Protein AF-A0A847LQF5-F1 (afdb_monomer_lite)

Structure (mmCIF, N/CA/C/O backbone):
data_AF-A0A847LQF5-F1
#
_entry.id   AF-A0A847LQF5-F1
#
loop_
_atom_site.group_PDB
_atom_site.id
_atom_site.type_symbol
_atom_site.label_atom_id
_atom_site.label_alt_id
_atom_site.label_comp_id
_atom_site.label_asym_id
_atom_site.label_entity_id
_atom_site.label_seq_id
_atom_site.pdbx_PDB_ins_code
_atom_site.Cartn_x
_atom_site.Cartn_y
_atom_site.Cartn_z
_atom_site.occupancy
_atom_site.B_iso_or_equiv
_atom_site.auth_seq_id
_atom_site.auth_comp_id
_atom_site.auth_asym_id
_atom_site.auth_atom_id
_atom_site.pdbx_PDB_model_num
ATOM 1 N N . MET A 1 1 ? 2.590 21.709 29.253 1.00 45.50 1 MET A N 1
ATOM 2 C CA . MET A 1 1 ? 1.385 22.378 28.713 1.00 45.50 1 MET A CA 1
ATOM 3 C C . MET A 1 1 ? 1.122 23.683 29.467 1.00 45.50 1 MET A C 1
ATOM 5 O O . MET A 1 1 ? 0.498 23.651 30.513 1.00 45.50 1 MET A O 1
ATOM 9 N N . ARG A 1 2 ? 1.626 24.827 28.983 1.00 37.28 2 ARG A N 1
ATOM 10 C CA . ARG A 1 2 ? 1.207 26.169 29.463 1.00 37.28 2 ARG A CA 1
ATOM 11 C C . ARG A 1 2 ? 0.652 27.059 28.336 1.00 37.28 2 ARG A C 1
ATOM 13 O O . ARG A 1 2 ? 0.499 28.256 28.516 1.00 37.28 2 ARG A O 1
ATOM 20 N N . LYS A 1 3 ? 0.358 26.469 27.170 1.00 45.38 3 LYS A N 1
ATOM 21 C CA . LYS A 1 3 ? -0.257 27.149 26.013 1.00 45.38 3 LYS A CA 1
ATOM 22 C C . LYS A 1 3 ? -1.673 26.661 25.675 1.00 45.38 3 LYS A C 1
ATOM 24 O O . LYS A 1 3 ? -2.278 27.190 24.757 1.00 45.38 3 LYS A O 1
ATOM 29 N N . PHE A 1 4 ? -2.211 25.699 26.424 1.00 51.78 4 PHE A N 1
ATOM 30 C CA . PHE A 1 4 ? -3.587 25.213 26.287 1.00 51.78 4 PHE A CA 1
ATOM 31 C C . PHE A 1 4 ? -4.181 25.077 27.695 1.00 51.78 4 PHE A C 1
ATOM 33 O O . PHE A 1 4 ? -3.442 24.735 28.617 1.00 51.78 4 PHE A O 1
ATOM 40 N N . GLY A 1 5 ? -5.447 25.474 27.852 1.00 50.38 5 GLY A N 1
ATOM 41 C CA . GLY A 1 5 ? -6.093 25.859 29.111 1.00 50.38 5 GLY A CA 1
ATOM 42 C C . GLY A 1 5 ? -5.972 24.890 30.292 1.00 50.38 5 GLY A C 1
ATOM 43 O O . GLY A 1 5 ? -5.852 23.687 30.110 1.00 50.38 5 GLY A O 1
ATOM 44 N N . ALA A 1 6 ? -6.049 25.498 31.483 1.00 49.16 6 ALA A N 1
ATOM 45 C CA . ALA A 1 6 ? -6.007 24.947 32.840 1.00 49.16 6 ALA A CA 1
ATOM 46 C C . ALA A 1 6 ? -4.821 24.007 33.181 1.00 49.16 6 ALA A C 1
ATOM 48 O O . ALA A 1 6 ? -4.518 23.062 32.456 1.00 49.16 6 ALA A O 1
ATOM 49 N N . PRO A 1 7 ? -4.146 24.208 34.331 1.00 46.25 7 PRO A N 1
ATOM 50 C CA . PRO A 1 7 ? -3.246 23.197 34.870 1.00 46.25 7 PRO A CA 1
ATOM 51 C C . PRO A 1 7 ? -4.037 21.908 35.103 1.00 46.25 7 PRO A C 1
ATOM 53 O O . PRO A 1 7 ? -5.113 21.953 35.697 1.00 46.25 7 PRO A O 1
ATOM 56 N N . LEU A 1 8 ? -3.496 20.767 34.672 1.00 51.03 8 LEU A N 1
ATOM 57 C CA . LEU A 1 8 ? -3.946 19.456 35.136 1.00 51.03 8 LEU A CA 1
ATOM 58 C C . LEU A 1 8 ? -3.707 19.404 36.649 1.00 51.03 8 LEU A C 1
ATOM 60 O O . LEU A 1 8 ? -2.621 19.052 37.108 1.00 51.03 8 LEU A O 1
ATOM 64 N N . ALA A 1 9 ? -4.692 19.855 37.421 1.00 46.59 9 ALA A N 1
ATOM 65 C CA . ALA A 1 9 ? -4.688 19.749 38.863 1.00 46.59 9 ALA A CA 1
ATOM 66 C C . ALA A 1 9 ? -4.736 18.260 39.219 1.00 46.59 9 ALA A C 1
ATOM 68 O O . ALA A 1 9 ? -5.725 17.578 38.973 1.00 46.59 9 ALA A O 1
ATOM 69 N N . THR A 1 10 ? -3.616 17.769 39.740 1.00 48.16 10 THR A N 1
ATOM 70 C CA . THR A 1 10 ? -3.527 16.785 40.822 1.00 48.16 10 THR A CA 1
ATOM 71 C C . THR A 1 10 ? -4.601 15.690 40.838 1.00 48.16 10 THR A C 1
ATOM 73 O O . THR A 1 10 ? -5.347 15.529 41.792 1.00 48.16 10 THR A O 1
ATOM 76 N N . SER A 1 11 ? -4.641 14.884 39.787 1.00 47.09 11 SER A N 1
ATOM 77 C CA . SER A 1 11 ? -4.592 13.427 39.895 1.00 47.09 11 SER A CA 1
ATOM 78 C C . SER A 1 11 ? -4.163 12.934 38.522 1.00 47.09 11 SER A C 1
ATOM 80 O O . SER A 1 11 ? -4.754 13.312 37.510 1.00 47.09 11 SER A O 1
ATOM 82 N N . VAL A 1 12 ? -3.121 12.111 38.438 1.00 53.28 12 VAL A N 1
ATOM 83 C CA . VAL A 1 12 ? -2.951 11.281 37.242 1.00 53.28 12 VAL A CA 1
ATOM 84 C C . VAL A 1 12 ? -4.010 10.191 37.367 1.00 53.28 12 VAL A C 1
ATOM 86 O O . VAL A 1 12 ? -3.714 9.054 37.717 1.00 53.28 12 VAL A O 1
ATOM 89 N N . ALA A 1 13 ? -5.280 10.567 37.197 1.00 59.06 13 ALA A N 1
ATOM 90 C CA . ALA A 1 13 ? -6.336 9.609 36.964 1.00 59.06 13 ALA A CA 1
ATOM 91 C C . ALA A 1 13 ? -5.926 8.893 35.681 1.00 59.06 13 ALA A C 1
ATOM 93 O O . ALA A 1 13 ? -5.906 9.494 34.605 1.00 59.06 13 ALA A O 1
ATOM 94 N N . VAL A 1 14 ? -5.494 7.641 35.822 1.00 72.06 14 VAL A N 1
ATOM 95 C CA . VAL A 1 14 ? -5.222 6.762 34.690 1.00 72.06 14 VAL A CA 1
ATOM 96 C C . VAL A 1 14 ? -6.502 6.747 33.867 1.00 72.06 14 VAL A C 1
ATOM 98 O O . VAL A 1 14 ? -7.522 6.217 34.305 1.00 72.06 14 VAL A O 1
ATOM 101 N N . VAL A 1 15 ? -6.482 7.423 32.718 1.00 75.94 15 VAL A N 1
ATOM 102 C CA . VAL A 1 15 ? -7.624 7.435 31.808 1.00 75.94 15 VAL A CA 1
ATOM 103 C C . VAL A 1 15 ? -7.869 5.978 31.415 1.00 75.94 15 VAL A C 1
ATOM 105 O O . VAL A 1 15 ? -6.926 5.337 30.943 1.00 75.94 15 VAL A O 1
ATOM 108 N N . PRO A 1 16 ? -9.086 5.436 31.611 1.00 85.25 16 PRO A N 1
ATOM 109 C CA . PRO A 1 16 ? -9.369 4.057 31.246 1.00 85.25 16 PRO A CA 1
ATOM 110 C C . PRO A 1 16 ? -9.028 3.817 29.766 1.00 85.25 16 PRO A C 1
ATOM 112 O O . PRO A 1 16 ? -9.341 4.685 28.936 1.00 85.25 16 PRO A O 1
ATOM 115 N N . PRO A 1 17 ? -8.397 2.684 29.405 1.00 83.56 17 PRO A N 1
ATOM 116 C CA . PRO A 1 17 ? -8.003 2.392 28.025 1.00 83.56 17 PRO A CA 1
ATOM 117 C C . PRO A 1 17 ? -9.150 2.533 27.015 1.00 83.56 17 PRO A C 1
ATOM 119 O O . PRO A 1 17 ? -8.938 2.936 25.870 1.00 83.56 17 PRO A O 1
ATOM 122 N N . GLU A 1 18 ? -10.384 2.268 27.436 1.00 85.38 18 GLU A N 1
ATOM 123 C CA . GLU A 1 18 ? -11.589 2.395 26.618 1.00 85.38 18 GLU A CA 1
ATOM 124 C C . GLU A 1 18 ? -11.837 3.856 26.229 1.00 85.38 18 GLU A C 1
ATOM 126 O O . GLU A 1 18 ? -12.052 4.163 25.058 1.00 85.38 18 GLU A O 1
ATOM 131 N N . ARG A 1 19 ? -11.719 4.783 27.190 1.00 85.62 19 ARG A N 1
ATOM 132 C CA . ARG A 1 19 ? -11.873 6.221 26.920 1.00 85.62 19 ARG A CA 1
ATOM 133 C C . ARG A 1 19 ? -10.732 6.770 26.081 1.00 85.62 19 ARG A C 1
ATOM 135 O O . ARG A 1 19 ? -10.961 7.646 25.252 1.00 85.62 19 ARG A O 1
ATOM 142 N N . LEU A 1 20 ? -9.519 6.256 26.277 1.00 88.12 20 LEU A N 1
ATOM 143 C CA . LEU A 1 20 ? -8.373 6.639 25.460 1.00 88.12 20 LEU A CA 1
ATOM 144 C C . LEU A 1 20 ? -8.560 6.185 24.006 1.00 88.12 20 LEU A C 1
ATOM 146 O O . LEU A 1 20 ? -8.403 6.983 23.088 1.00 88.12 20 LEU A O 1
ATOM 150 N N . THR A 1 21 ? -8.932 4.924 23.785 1.00 89.81 21 THR A N 1
ATOM 151 C CA . THR A 1 21 ? -9.135 4.385 22.430 1.00 89.81 21 THR A CA 1
ATOM 152 C C . THR A 1 21 ? -10.308 5.043 21.703 1.00 89.81 21 THR A C 1
ATOM 154 O O . THR A 1 21 ? -10.209 5.263 20.494 1.00 89.81 21 THR A O 1
ATOM 157 N N . GLU A 1 22 ? -11.367 5.431 22.419 1.00 91.38 22 GLU A N 1
ATOM 158 C CA . GLU A 1 22 ? -12.498 6.160 21.835 1.00 91.38 22 GLU A CA 1
ATOM 159 C C . GLU A 1 22 ? -12.106 7.604 21.485 1.00 91.38 22 GLU A C 1
ATOM 161 O O . GLU A 1 22 ? -12.390 8.067 20.380 1.00 91.38 22 GLU A O 1
ATOM 166 N N . ALA A 1 23 ? -11.346 8.285 22.353 1.00 88.88 23 ALA A N 1
ATOM 167 C CA . ALA A 1 23 ? -10.802 9.619 22.075 1.00 88.88 23 ALA A CA 1
ATOM 168 C C . ALA A 1 23 ? -9.822 9.636 20.884 1.00 88.88 23 ALA A C 1
ATOM 170 O O . ALA A 1 23 ? -9.743 10.629 20.163 1.00 88.88 23 ALA A O 1
ATOM 171 N N . LEU A 1 24 ? -9.100 8.535 20.650 1.00 89.69 24 LEU A N 1
ATOM 172 C CA . LEU A 1 24 ? -8.212 8.355 19.495 1.00 89.69 24 LEU A CA 1
ATOM 173 C C . LEU A 1 24 ? -8.955 7.906 18.217 1.00 89.69 24 LEU A C 1
ATOM 175 O O . LEU A 1 24 ? -8.319 7.737 17.173 1.00 89.69 24 LEU A O 1
ATOM 179 N N . GLY A 1 25 ? -10.275 7.687 18.278 1.00 92.25 25 GLY A N 1
ATOM 180 C CA . GLY A 1 25 ? -11.095 7.219 17.151 1.00 92.25 25 GLY A CA 1
ATOM 181 C C . GLY A 1 25 ? -10.883 5.745 16.774 1.00 92.25 25 GLY A C 1
ATOM 182 O O . GLY A 1 25 ? -11.302 5.301 15.699 1.00 92.25 25 GLY A O 1
ATOM 183 N N . LEU A 1 26 ? -10.218 4.971 17.634 1.00 93.38 26 LEU A N 1
ATOM 184 C CA . LEU A 1 26 ? -9.909 3.555 17.412 1.00 93.38 26 LEU A CA 1
ATOM 185 C C . LEU A 1 26 ? -11.046 2.640 17.866 1.00 93.38 26 LEU A C 1
ATOM 187 O O . LEU A 1 26 ? -11.192 1.531 17.356 1.00 93.38 26 LEU A O 1
ATOM 191 N N . THR A 1 27 ? -11.878 3.108 18.789 1.00 94.38 27 THR A N 1
ATOM 192 C CA . THR A 1 27 ? -13.114 2.442 19.198 1.00 94.38 27 THR A CA 1
ATOM 193 C C . THR A 1 27 ? -14.294 3.399 19.079 1.00 94.38 27 THR A C 1
ATOM 195 O O . THR A 1 27 ? -14.135 4.619 19.042 1.00 94.38 27 THR A O 1
ATOM 198 N N . ARG A 1 28 ? -15.497 2.843 18.960 1.00 92.75 28 ARG A N 1
ATOM 199 C CA . ARG A 1 28 ? -16.757 3.585 18.995 1.00 92.75 28 ARG A CA 1
ATOM 200 C C . ARG A 1 28 ? -17.809 2.706 19.648 1.00 92.75 28 ARG A C 1
ATOM 202 O O . ARG A 1 28 ? -18.050 1.600 19.163 1.00 92.75 28 ARG A O 1
ATOM 209 N N . ARG A 1 29 ? -18.449 3.188 20.721 1.00 90.31 29 ARG A N 1
ATOM 210 C CA . ARG A 1 29 ? -19.485 2.423 21.453 1.00 90.31 29 ARG A CA 1
ATOM 211 C C . ARG A 1 29 ? -19.001 1.023 21.882 1.00 90.31 29 ARG A C 1
ATOM 213 O O . ARG A 1 29 ? -19.717 0.040 21.728 1.00 90.31 29 ARG A O 1
ATOM 220 N N . GLY A 1 30 ? -17.762 0.929 22.368 1.00 87.56 30 GLY A N 1
ATOM 221 C CA . GLY A 1 30 ? -17.172 -0.324 22.862 1.00 87.56 30 GLY A CA 1
ATOM 222 C C . GLY A 1 30 ? -16.694 -1.316 21.791 1.00 87.56 30 GLY A C 1
ATOM 223 O O . GLY A 1 30 ? -16.149 -2.355 22.147 1.00 87.56 30 GLY A O 1
ATOM 224 N N . ALA A 1 31 ? -16.842 -1.012 20.497 1.00 91.12 31 ALA A N 1
ATOM 225 C CA . ALA A 1 31 ? -16.322 -1.832 19.399 1.00 91.12 31 ALA A CA 1
ATOM 226 C C . ALA A 1 31 ? -15.136 -1.149 18.703 1.00 91.12 31 ALA A C 1
ATOM 228 O O . ALA A 1 31 ? -15.083 0.078 18.631 1.00 91.12 31 ALA A O 1
ATOM 229 N N . LEU A 1 32 ? -14.196 -1.929 18.156 1.00 93.06 32 LEU A N 1
ATOM 230 C CA . LEU A 1 32 ? -13.112 -1.390 17.329 1.00 93.06 32 LEU A CA 1
ATOM 231 C C . LEU A 1 32 ? -13.673 -0.793 16.034 1.00 93.06 32 LEU A C 1
ATOM 233 O O . LEU A 1 32 ? -14.501 -1.402 15.356 1.00 93.06 32 LEU A O 1
ATOM 237 N N . THR A 1 33 ? -13.176 0.383 15.662 1.00 94.56 33 THR A N 1
ATOM 238 C CA . THR A 1 33 ? -13.320 0.891 14.295 1.00 94.56 33 THR A CA 1
ATOM 239 C C . THR A 1 33 ? -12.403 0.099 13.363 1.00 94.56 33 THR A C 1
ATOM 241 O O . THR A 1 33 ? -11.495 -0.598 13.818 1.00 94.56 33 THR A O 1
ATOM 244 N N . LEU A 1 34 ? -12.579 0.225 12.043 1.00 93.25 34 LEU A N 1
ATOM 245 C CA . LEU A 1 34 ? -11.641 -0.387 11.095 1.00 93.25 34 LEU A CA 1
ATOM 246 C C . LEU A 1 34 ? -10.203 0.105 11.332 1.00 93.25 34 LEU A C 1
ATOM 248 O O . LEU A 1 34 ? -9.268 -0.685 11.272 1.00 93.25 34 LEU A O 1
ATOM 252 N N . ALA A 1 35 ? -10.029 1.386 11.675 1.00 93.31 35 ALA A N 1
ATOM 253 C CA . ALA A 1 35 ? -8.725 1.925 12.044 1.00 93.31 35 ALA A CA 1
ATOM 254 C C . ALA A 1 35 ? -8.174 1.258 13.313 1.00 93.31 35 ALA A C 1
ATOM 256 O O . ALA A 1 35 ? -7.035 0.805 13.315 1.00 93.31 35 ALA A O 1
ATOM 257 N N . GLY A 1 36 ? -8.986 1.118 14.366 1.00 94.00 36 GLY A N 1
ATOM 258 C CA . GLY A 1 36 ? -8.575 0.399 15.574 1.00 94.00 36 GLY A CA 1
ATOM 259 C C . GLY A 1 36 ? -8.198 -1.056 15.308 1.00 94.00 36 GLY A C 1
ATOM 260 O O . GLY A 1 36 ? -7.175 -1.524 15.803 1.00 94.00 36 GLY A O 1
ATOM 261 N N . LEU A 1 37 ? -8.975 -1.757 14.480 1.00 94.81 37 LEU A N 1
ATOM 262 C CA . LEU A 1 37 ? -8.681 -3.128 14.069 1.00 94.81 37 LEU A CA 1
ATOM 263 C C . LEU A 1 37 ? -7.342 -3.213 13.322 1.00 94.81 37 LEU A C 1
ATOM 265 O O . LEU A 1 37 ? -6.520 -4.058 13.651 1.00 94.81 37 LEU A O 1
ATOM 269 N N . LEU A 1 38 ? -7.103 -2.333 12.350 1.00 94.75 38 LEU A N 1
ATOM 270 C CA . LEU A 1 38 ? -5.893 -2.356 11.524 1.00 94.75 38 LEU A CA 1
ATOM 271 C C . LEU A 1 38 ? -4.633 -1.884 12.257 1.00 94.75 38 LEU A C 1
ATOM 273 O O . LEU A 1 38 ? -3.530 -2.195 11.818 1.00 94.75 38 LEU A O 1
ATOM 277 N N . LEU A 1 39 ? -4.767 -1.139 13.353 1.00 93.00 39 LEU A N 1
ATOM 278 C CA . LEU A 1 39 ? -3.622 -0.645 14.122 1.00 93.00 39 LEU A CA 1
ATOM 279 C C . LEU A 1 39 ? -3.311 -1.519 15.345 1.00 93.00 39 LEU A C 1
ATOM 281 O O . LEU A 1 39 ? -2.144 -1.654 15.695 1.00 93.00 39 LEU A O 1
ATOM 285 N N . LEU A 1 40 ? -4.327 -2.109 15.989 1.00 90.81 40 LEU A N 1
ATOM 286 C CA . LEU A 1 40 ? -4.197 -2.792 17.290 1.00 90.81 40 LEU A CA 1
ATOM 287 C C . LEU A 1 40 ? -4.846 -4.188 17.339 1.00 90.81 40 LEU A C 1
ATOM 289 O O . LEU A 1 40 ? -4.790 -4.870 18.365 1.00 90.81 40 LEU A O 1
ATOM 293 N N . GLY A 1 41 ? -5.529 -4.609 16.275 1.00 91.12 41 GLY A N 1
ATOM 294 C CA . GLY A 1 41 ? -6.291 -5.852 16.256 1.00 91.12 41 GLY A CA 1
ATOM 295 C C . GLY A 1 41 ? -5.404 -7.094 16.308 1.00 91.12 41 GLY A C 1
ATOM 296 O O . GLY A 1 41 ? -4.424 -7.203 15.585 1.00 91.12 41 GLY A O 1
ATOM 297 N N . ARG A 1 42 ? -5.799 -8.085 17.117 1.00 89.06 42 ARG A N 1
ATOM 298 C CA . ARG A 1 42 ? -5.075 -9.367 17.242 1.00 89.06 42 ARG A CA 1
ATOM 299 C C . ARG A 1 42 ? -5.404 -10.390 16.153 1.00 89.06 42 ARG A C 1
ATOM 301 O O . ARG A 1 42 ? -4.640 -11.318 15.937 1.00 89.06 42 ARG A O 1
ATOM 308 N N . ASN A 1 43 ? -6.563 -10.271 15.507 1.00 91.12 43 ASN A N 1
ATOM 309 C CA . ASN A 1 43 ? -7.008 -11.196 14.461 1.00 91.12 43 ASN A CA 1
ATOM 310 C C . ASN A 1 43 ? -7.697 -10.424 13.331 1.00 91.12 43 ASN A C 1
ATOM 312 O O . ASN A 1 43 ? -8.888 -10.590 13.068 1.00 91.12 43 ASN A O 1
ATOM 316 N N . VAL A 1 44 ? -6.942 -9.517 12.707 1.00 94.06 44 VAL A N 1
ATOM 317 C CA . VAL A 1 44 ? -7.418 -8.689 11.591 1.00 94.06 44 VAL A CA 1
ATOM 318 C C . VAL A 1 44 ? -8.025 -9.524 10.455 1.00 94.06 44 VAL A C 1
ATOM 320 O O . VAL A 1 44 ? -9.129 -9.175 10.033 1.00 94.06 44 VAL A O 1
ATOM 323 N N . PRO A 1 45 ? -7.418 -10.642 9.997 1.00 93.94 45 PRO A N 1
ATOM 324 C CA . PRO A 1 45 ? -7.936 -11.397 8.851 1.00 93.94 45 PRO A CA 1
ATOM 325 C C . PRO A 1 45 ? -9.348 -11.940 9.059 1.00 93.94 45 PRO A C 1
ATOM 327 O O . PRO A 1 45 ? -10.124 -12.013 8.112 1.00 93.94 45 PRO A O 1
ATOM 330 N N . ARG A 1 46 ? -9.725 -12.261 10.302 1.00 94.62 46 ARG A N 1
ATOM 331 C CA . ARG A 1 46 ? -11.080 -12.724 10.623 1.00 94.62 46 ARG A CA 1
ATOM 332 C C . ARG A 1 46 ? -12.154 -11.667 10.360 1.00 94.62 46 ARG A C 1
ATOM 334 O O . ARG A 1 46 ? -13.261 -12.019 9.966 1.00 94.62 46 ARG A O 1
ATOM 341 N N . PHE A 1 47 ? -11.854 -10.396 10.620 1.00 93.50 47 PHE A N 1
ATOM 342 C CA . PHE A 1 47 ? -12.830 -9.301 10.543 1.00 93.50 47 PHE A CA 1
ATOM 343 C C . PHE A 1 47 ? -12.678 -8.453 9.275 1.00 93.50 47 PHE A C 1
ATOM 345 O O . PHE A 1 47 ? -13.637 -7.821 8.841 1.00 93.50 47 PHE A O 1
ATOM 352 N N . ALA A 1 48 ? -11.488 -8.442 8.674 1.00 93.50 48 ALA A N 1
ATOM 353 C CA . ALA A 1 48 ? -11.166 -7.686 7.471 1.00 93.50 48 ALA A CA 1
ATOM 354 C C . ALA A 1 48 ? -10.247 -8.506 6.534 1.00 93.50 48 ALA A C 1
ATOM 356 O O . ALA A 1 48 ? -9.114 -8.098 6.270 1.00 93.50 48 ALA A O 1
ATOM 357 N N . PRO A 1 49 ? -10.717 -9.650 5.993 1.00 93.81 49 PRO A N 1
ATOM 358 C CA . PRO A 1 49 ? -9.884 -10.625 5.268 1.00 93.81 49 PRO A CA 1
ATOM 359 C C . PRO A 1 49 ? -9.211 -10.070 4.009 1.00 93.81 49 PRO A C 1
ATOM 361 O O . PRO A 1 49 ? -8.180 -10.570 3.569 1.00 93.81 49 PRO A O 1
ATOM 364 N N . LEU A 1 50 ? -9.789 -9.026 3.414 1.00 95.19 50 LEU A N 1
ATOM 365 C CA . LEU A 1 50 ? -9.259 -8.395 2.206 1.00 95.19 50 LEU A CA 1
ATOM 366 C C . LEU A 1 50 ? -8.356 -7.199 2.518 1.00 95.19 50 LEU A C 1
ATOM 368 O O . LEU A 1 50 ? -7.641 -6.737 1.622 1.00 95.19 50 LEU A O 1
ATOM 372 N N . CYS A 1 51 ? -8.331 -6.714 3.764 1.00 95.62 51 CYS A N 1
ATOM 373 C CA . CYS A 1 51 ? -7.440 -5.648 4.231 1.00 95.62 51 CYS A CA 1
ATOM 374 C C . CYS A 1 51 ? -6.033 -6.188 4.511 1.00 95.62 51 CYS A C 1
ATOM 376 O O . CYS A 1 51 ? -5.535 -6.110 5.628 1.00 95.62 51 CYS A O 1
ATOM 378 N N . LYS A 1 52 ? -5.425 -6.749 3.467 1.00 96.81 52 LYS A N 1
ATOM 379 C CA . LYS A 1 52 ? -4.083 -7.325 3.439 1.00 96.81 52 LYS A CA 1
ATOM 380 C C . LYS A 1 52 ? -3.318 -6.901 2.188 1.00 96.81 52 LYS A C 1
ATOM 382 O O . LYS A 1 52 ? -3.910 -6.311 1.268 1.00 96.81 52 LYS A O 1
ATOM 387 N N . VAL A 1 53 ? -2.036 -7.257 2.141 1.00 98.56 53 VAL A N 1
ATOM 388 C CA . VAL A 1 53 ? -1.208 -7.198 0.929 1.00 98.56 53 VAL A CA 1
ATOM 389 C C . VAL A 1 53 ? -0.975 -8.616 0.412 1.00 98.56 53 VAL A C 1
ATOM 391 O O . VAL A 1 53 ? -0.557 -9.493 1.160 1.00 98.56 53 VAL A O 1
ATOM 394 N N . GLN A 1 54 ? -1.228 -8.854 -0.869 1.00 98.25 54 GLN A N 1
ATOM 395 C CA . GLN A 1 54 ? -0.890 -10.106 -1.542 1.00 98.25 54 GLN A CA 1
ATOM 396 C C . GLN A 1 54 ? 0.341 -9.880 -2.412 1.00 98.25 54 GLN A C 1
ATOM 398 O O . GLN A 1 54 ? 0.285 -9.125 -3.382 1.00 98.25 54 GLN A O 1
ATOM 403 N N . ALA A 1 55 ? 1.449 -10.523 -2.064 1.00 98.06 55 ALA A N 1
ATOM 404 C CA . ALA A 1 55 ? 2.699 -10.429 -2.798 1.00 98.06 55 ALA A CA 1
ATOM 405 C C . ALA A 1 55 ? 2.940 -11.707 -3.609 1.00 98.06 55 ALA A C 1
ATOM 407 O O . ALA A 1 55 ? 2.802 -12.810 -3.078 1.00 98.06 55 ALA A O 1
ATOM 408 N N . VAL A 1 56 ? 3.278 -11.569 -4.890 1.00 96.38 56 VAL A N 1
ATOM 409 C CA . VAL A 1 56 ? 3.548 -12.696 -5.796 1.00 96.38 56 VAL A CA 1
ATOM 410 C C . VAL A 1 56 ? 4.770 -12.381 -6.647 1.00 96.38 56 VAL A C 1
ATOM 412 O O . VAL A 1 56 ? 4.888 -11.282 -7.189 1.00 96.38 56 VAL A O 1
ATOM 415 N N . ALA A 1 57 ? 5.679 -13.342 -6.760 1.00 93.94 57 ALA A N 1
ATOM 416 C CA . ALA A 1 57 ? 6.842 -13.280 -7.627 1.00 93.94 57 ALA A CA 1
ATOM 417 C C . ALA A 1 57 ? 6.629 -14.224 -8.809 1.00 93.94 57 ALA A C 1
ATOM 419 O O . ALA A 1 57 ? 6.273 -15.385 -8.614 1.00 93.94 57 ALA A O 1
ATOM 420 N N . PHE A 1 58 ? 6.872 -13.733 -10.018 1.00 91.38 58 PHE A N 1
ATOM 421 C CA . PHE A 1 58 ? 6.696 -14.479 -11.259 1.00 91.38 58 PHE A CA 1
ATOM 422 C C . PHE A 1 58 ? 8.042 -14.728 -11.941 1.00 91.38 58 PHE A C 1
ATOM 424 O O . PHE A 1 58 ? 8.947 -13.893 -11.890 1.00 91.38 58 PHE A O 1
ATOM 431 N N . ALA A 1 59 ? 8.158 -15.875 -12.606 1.00 87.12 59 ALA A N 1
ATOM 432 C CA . ALA A 1 59 ? 9.252 -16.198 -13.515 1.00 87.12 59 ALA A CA 1
ATOM 433 C C . ALA A 1 59 ? 9.081 -15.490 -14.866 1.00 87.12 59 ALA A C 1
ATOM 435 O O . ALA A 1 59 ? 10.064 -15.119 -15.505 1.00 87.12 59 ALA A O 1
ATOM 436 N N . GLY A 1 60 ? 7.828 -15.312 -15.289 1.00 86.00 60 GLY A N 1
ATOM 437 C CA . GLY A 1 60 ? 7.451 -14.604 -16.504 1.00 86.00 60 GLY A CA 1
ATOM 438 C C . GLY A 1 60 ? 7.232 -13.104 -16.289 1.00 86.00 60 GLY A C 1
ATOM 439 O O . GLY A 1 60 ? 7.546 -12.554 -15.234 1.00 86.00 60 GLY A O 1
ATOM 440 N N . ARG A 1 61 ? 6.700 -12.422 -17.306 1.00 86.38 61 ARG A N 1
ATOM 441 C CA . ARG A 1 61 ? 6.457 -10.961 -17.303 1.00 86.38 61 ARG A CA 1
ATOM 442 C C . ARG A 1 61 ? 4.974 -10.597 -17.213 1.00 86.38 61 ARG A C 1
ATOM 444 O O . ARG A 1 61 ? 4.650 -9.405 -17.125 1.00 86.38 61 ARG A O 1
ATOM 451 N N . SER A 1 62 ? 4.100 -11.598 -17.232 1.00 87.06 62 SER A N 1
ATOM 452 C CA . SER A 1 62 ? 2.651 -11.475 -17.142 1.00 87.06 62 SER A CA 1
ATOM 453 C C . SER A 1 62 ? 2.115 -12.192 -15.906 1.00 87.06 62 SER A C 1
ATOM 455 O O . SER A 1 62 ? 2.669 -13.186 -15.450 1.00 87.06 62 SER A O 1
ATOM 457 N N . VAL A 1 63 ? 0.995 -11.693 -15.379 1.00 84.50 63 VAL A N 1
ATOM 458 C CA . VAL A 1 63 ? 0.240 -12.356 -14.301 1.00 84.50 63 VAL A CA 1
ATOM 459 C C . VAL A 1 63 ? -0.401 -13.662 -14.792 1.00 84.50 63 VAL A C 1
ATOM 461 O O . VAL A 1 63 ? -0.709 -14.528 -13.984 1.00 84.50 63 VAL A O 1
ATOM 464 N N . ALA A 1 64 ? -0.599 -13.799 -16.107 1.00 82.31 64 ALA A N 1
ATOM 465 C CA . ALA A 1 64 ? -1.137 -15.006 -16.730 1.00 82.31 64 ALA A CA 1
ATOM 466 C C . ALA A 1 64 ? -0.075 -16.094 -16.978 1.00 82.31 64 ALA A C 1
ATOM 468 O O . ALA A 1 64 ? -0.428 -17.171 -17.443 1.00 82.31 64 ALA A O 1
ATOM 469 N N . ASP A 1 65 ? 1.205 -15.818 -16.707 1.00 74.75 65 ASP A N 1
ATOM 470 C CA . ASP A 1 65 ? 2.263 -16.813 -16.879 1.00 74.75 65 ASP A CA 1
ATOM 471 C C . ASP A 1 65 ? 2.205 -17.830 -15.722 1.00 74.75 65 ASP A C 1
ATOM 473 O O . ASP A 1 65 ? 2.197 -17.443 -14.552 1.00 74.75 65 ASP A O 1
ATOM 477 N N . ASP A 1 66 ? 2.251 -19.130 -16.026 1.00 66.50 66 ASP A N 1
ATOM 478 C CA . ASP A 1 66 ? 2.129 -20.222 -15.036 1.00 66.50 66 ASP A CA 1
ATOM 479 C C . ASP A 1 66 ? 3.311 -20.327 -14.040 1.00 66.50 66 ASP A C 1
ATOM 481 O O . ASP A 1 66 ? 3.331 -21.167 -13.139 1.00 66.50 66 ASP A O 1
ATOM 485 N N . GLY A 1 67 ? 4.323 -19.467 -14.167 1.00 79.69 67 GLY A N 1
ATOM 486 C CA . GLY A 1 67 ? 5.551 -19.509 -13.374 1.00 79.69 67 GLY A CA 1
ATOM 487 C C . GLY A 1 67 ? 5.490 -18.709 -12.072 1.00 79.69 67 GLY A C 1
ATOM 488 O O . GLY A 1 67 ? 6.206 -17.717 -11.951 1.00 79.69 67 GLY A O 1
ATOM 489 N N . CYS A 1 68 ? 4.688 -19.114 -11.084 1.00 88.31 68 CYS A N 1
ATOM 490 C CA . CYS A 1 68 ? 4.736 -18.528 -9.733 1.00 88.31 68 CYS A CA 1
ATOM 491 C C . CYS A 1 68 ? 5.975 -19.027 -8.962 1.00 88.31 68 CYS A C 1
ATOM 493 O O . CYS A 1 68 ? 6.111 -20.221 -8.704 1.00 88.31 68 CYS A O 1
ATOM 495 N N . LEU A 1 69 ? 6.878 -18.118 -8.581 1.00 89.44 69 LEU A N 1
ATOM 496 C CA . LEU A 1 69 ? 8.131 -18.431 -7.874 1.00 89.44 69 LEU A CA 1
ATOM 497 C C . LEU A 1 69 ? 8.012 -18.360 -6.348 1.00 89.44 69 LEU A C 1
ATOM 499 O O . LEU A 1 69 ? 8.708 -19.083 -5.635 1.00 89.44 69 LEU A O 1
ATOM 503 N N . ASP A 1 70 ? 7.209 -17.425 -5.847 1.00 93.50 70 ASP A N 1
ATOM 504 C CA . ASP A 1 70 ? 6.945 -17.225 -4.421 1.00 93.50 70 ASP A CA 1
ATOM 505 C C . ASP A 1 70 ? 5.630 -16.451 -4.264 1.00 93.50 70 ASP A C 1
ATOM 507 O O . ASP A 1 70 ? 5.301 -15.586 -5.083 1.00 93.50 70 ASP A O 1
ATOM 511 N N . ARG A 1 71 ? 4.890 -16.730 -3.193 1.00 95.81 71 ARG A N 1
ATOM 512 C CA . ARG A 1 71 ? 3.653 -16.034 -2.842 1.00 95.81 71 ARG A CA 1
ATOM 513 C C . ARG A 1 71 ? 3.585 -15.834 -1.338 1.00 95.81 71 ARG A C 1
ATOM 515 O O . ARG A 1 71 ? 3.813 -16.760 -0.568 1.00 95.81 71 ARG A O 1
ATOM 522 N N . GLN A 1 72 ? 3.195 -14.635 -0.927 1.00 96.81 72 GLN A N 1
ATOM 523 C CA . GLN A 1 72 ? 3.040 -14.285 0.476 1.00 96.81 72 GLN A CA 1
ATOM 524 C C . GLN A 1 72 ? 1.779 -13.448 0.683 1.00 96.81 72 GLN A C 1
ATOM 526 O O . GLN A 1 72 ? 1.549 -12.457 -0.010 1.00 96.81 72 GLN A O 1
ATOM 531 N N . GLU A 1 73 ? 0.979 -13.822 1.674 1.00 97.44 73 GLU A N 1
ATOM 532 C CA . GLU A 1 73 ? -0.086 -12.968 2.190 1.00 97.44 73 GLU A CA 1
ATOM 533 C C . GLU A 1 73 ? 0.455 -12.216 3.409 1.00 97.44 73 GLU A C 1
ATOM 535 O O . GLU A 1 73 ? 0.890 -12.817 4.388 1.00 97.44 73 GLU A O 1
ATOM 540 N N . CYS A 1 74 ? 0.509 -10.890 3.316 1.00 97.19 74 CYS A N 1
ATOM 541 C CA . CYS A 1 74 ? 0.947 -10.018 4.396 1.00 97.19 74 CYS A CA 1
ATOM 542 C C . CYS A 1 74 ? -0.305 -9.530 5.120 1.00 97.19 74 CYS A C 1
ATOM 544 O O . CYS A 1 74 ? -1.025 -8.659 4.624 1.00 97.19 74 CYS A O 1
ATOM 546 N N . GLU A 1 75 ? -0.571 -10.147 6.263 1.00 96.44 75 GLU A N 1
ATOM 547 C CA . GLU A 1 75 ? -1.783 -9.987 7.059 1.00 96.44 75 GLU A CA 1
ATOM 548 C C . GLU A 1 75 ? -1.480 -9.357 8.428 1.00 96.44 75 GLU A C 1
ATOM 550 O O . GLU A 1 75 ? -0.325 -9.101 8.760 1.00 96.44 75 GLU A O 1
ATOM 555 N N . GLY A 1 76 ? -2.526 -9.100 9.219 1.00 95.50 76 GLY A N 1
ATOM 556 C CA . GLY A 1 76 ? -2.406 -8.507 10.552 1.00 95.50 76 GLY A CA 1
ATOM 557 C C . GLY A 1 76 ? -2.578 -6.990 10.548 1.00 95.50 76 GLY A C 1
ATOM 558 O O . GLY A 1 76 ? -3.293 -6.429 9.713 1.00 95.50 76 GLY A O 1
ATOM 559 N N . THR A 1 77 ? -1.956 -6.329 11.513 1.00 96.00 77 THR A N 1
ATOM 560 C CA . THR A 1 77 ? -1.922 -4.869 11.647 1.00 96.00 77 THR A CA 1
ATOM 561 C C . THR A 1 77 ? -1.109 -4.214 10.528 1.00 96.00 77 THR A C 1
ATOM 563 O O . THR A 1 77 ? -0.283 -4.853 9.882 1.00 96.00 77 THR A O 1
ATOM 566 N N . LEU A 1 78 ? -1.284 -2.911 10.299 1.00 96.06 78 LEU A N 1
ATOM 567 C CA . LEU A 1 78 ? -0.554 -2.190 9.246 1.00 96.06 78 LEU A CA 1
ATOM 568 C C . LEU A 1 78 ? 0.968 -2.257 9.421 1.00 96.06 78 LEU A C 1
ATOM 570 O O . LEU A 1 78 ? 1.682 -2.326 8.423 1.00 96.06 78 LEU A O 1
ATOM 574 N N . GLY A 1 79 ? 1.462 -2.283 10.662 1.00 95.88 79 GLY A N 1
ATOM 575 C CA . GLY A 1 79 ? 2.886 -2.474 10.944 1.00 95.88 79 GLY A CA 1
ATOM 576 C C . GLY A 1 79 ? 3.381 -3.857 10.511 1.00 95.88 79 GLY A C 1
ATOM 577 O O . GLY A 1 79 ? 4.397 -3.963 9.824 1.00 95.88 79 GLY A O 1
ATOM 578 N N . GLU A 1 80 ? 2.632 -4.915 10.834 1.00 96.44 80 GLU A N 1
ATOM 579 C CA . GLU A 1 80 ? 2.948 -6.290 10.417 1.00 96.44 80 GLU A CA 1
ATOM 580 C C . GLU A 1 80 ? 2.891 -6.436 8.893 1.00 96.44 80 GLU A C 1
ATOM 582 O O . GLU A 1 80 ? 3.832 -6.951 8.284 1.00 96.44 80 GLU A O 1
ATOM 587 N N . GLN A 1 81 ? 1.843 -5.896 8.262 1.00 97.56 81 GLN A N 1
ATOM 588 C CA . GLN A 1 81 ? 1.698 -5.880 6.806 1.00 97.56 81 GLN A CA 1
ATOM 589 C C . GLN A 1 81 ? 2.867 -5.158 6.132 1.00 97.56 81 GLN A C 1
ATOM 591 O O . GLN A 1 81 ? 3.409 -5.663 5.146 1.00 97.56 81 GLN A O 1
ATOM 596 N N . PHE A 1 82 ? 3.288 -4.007 6.661 1.00 97.50 82 PHE A N 1
ATOM 597 C CA . PHE A 1 82 ? 4.432 -3.256 6.149 1.00 97.50 82 PHE A CA 1
ATOM 598 C C . PHE A 1 82 ? 5.730 -4.067 6.237 1.00 97.50 82 PHE A C 1
ATOM 600 O O . PHE A 1 82 ? 6.415 -4.234 5.225 1.00 97.50 82 PHE A O 1
ATOM 607 N N . LEU A 1 83 ? 6.052 -4.616 7.412 1.00 96.19 83 LEU A N 1
ATOM 608 C CA . LEU A 1 83 ? 7.272 -5.404 7.620 1.00 96.19 83 LEU A CA 1
ATOM 609 C C . LEU A 1 83 ? 7.308 -6.638 6.709 1.00 96.19 83 LEU A C 1
ATOM 611 O O . LEU A 1 83 ? 8.312 -6.885 6.034 1.00 96.19 83 LEU A O 1
ATOM 615 N N . ALA A 1 84 ? 6.197 -7.371 6.642 1.00 97.19 84 ALA A N 1
ATOM 616 C CA . ALA A 1 84 ? 6.043 -8.546 5.794 1.00 97.19 84 ALA A CA 1
ATOM 617 C C . ALA A 1 84 ? 6.183 -8.200 4.301 1.00 97.19 84 ALA A C 1
ATOM 619 O O . ALA A 1 84 ? 6.891 -8.901 3.572 1.00 97.19 84 ALA A O 1
ATOM 620 N N . THR A 1 85 ? 5.591 -7.083 3.863 1.00 97.75 85 THR A N 1
ATOM 621 C CA . THR A 1 85 ? 5.687 -6.604 2.475 1.00 97.75 85 THR A CA 1
ATOM 622 C C . THR A 1 85 ? 7.116 -6.192 2.128 1.00 97.75 85 THR A C 1
ATOM 624 O O . THR A 1 85 ? 7.616 -6.554 1.068 1.00 97.75 85 THR A O 1
ATOM 627 N N . MET A 1 86 ? 7.818 -5.492 3.024 1.00 95.62 86 MET A N 1
ATOM 628 C CA . MET A 1 86 ? 9.209 -5.074 2.804 1.00 95.62 86 MET A CA 1
ATOM 629 C C . MET A 1 86 ? 10.197 -6.249 2.789 1.00 95.62 86 MET A C 1
ATOM 631 O O . MET A 1 86 ? 11.245 -6.166 2.142 1.00 95.62 86 MET A O 1
ATOM 635 N N . ALA A 1 87 ? 9.885 -7.347 3.482 1.00 94.81 87 ALA A N 1
ATOM 636 C CA . ALA A 1 87 ? 10.692 -8.565 3.462 1.00 94.81 87 ALA A CA 1
ATOM 637 C C . ALA A 1 87 ? 10.572 -9.335 2.133 1.00 94.81 87 ALA A C 1
ATOM 639 O O . ALA A 1 87 ? 11.522 -10.011 1.729 1.00 94.81 87 ALA A O 1
ATOM 640 N N . PHE A 1 88 ? 9.439 -9.218 1.432 1.00 94.88 88 PHE A N 1
ATOM 641 C CA . PHE A 1 88 ? 9.159 -10.015 0.238 1.00 94.88 88 PHE A CA 1
ATOM 642 C C . PHE A 1 88 ? 10.114 -9.718 -0.936 1.00 94.88 88 PHE A C 1
ATOM 644 O O . PHE A 1 88 ? 10.754 -10.661 -1.416 1.00 94.88 88 PHE A O 1
ATOM 651 N N . PRO A 1 89 ? 10.325 -8.456 -1.375 1.00 90.50 89 PRO A N 1
ATOM 652 C CA . PRO A 1 89 ? 11.317 -8.159 -2.405 1.00 90.50 89 PRO A CA 1
ATOM 653 C C . PRO A 1 89 ? 12.740 -8.472 -1.949 1.00 90.50 89 PRO A C 1
ATOM 655 O O . PRO A 1 89 ? 13.519 -8.979 -2.741 1.00 90.50 89 PRO A O 1
ATOM 658 N N . LYS A 1 90 ? 13.087 -8.245 -0.674 1.00 86.56 90 LYS A N 1
ATOM 659 C CA . LYS A 1 90 ? 14.433 -8.555 -0.156 1.00 86.56 90 LYS A CA 1
ATOM 660 C C . LYS A 1 90 ? 14.797 -10.035 -0.309 1.00 86.56 90 LYS A C 1
ATOM 662 O O . LYS A 1 90 ? 15.948 -10.338 -0.590 1.00 86.56 90 LYS A O 1
ATOM 667 N N . ARG A 1 91 ? 13.825 -10.938 -0.150 1.00 87.94 91 ARG A N 1
ATOM 668 C CA . ARG A 1 91 ? 14.014 -12.390 -0.303 1.00 87.94 91 ARG A CA 1
ATOM 669 C C . ARG A 1 91 ? 14.009 -12.854 -1.763 1.00 87.94 91 ARG A C 1
ATOM 671 O O . ARG A 1 91 ? 14.656 -13.846 -2.083 1.00 87.94 91 ARG A O 1
ATOM 678 N N . ASN A 1 92 ? 13.252 -12.181 -2.630 1.00 87.25 92 ASN A N 1
ATOM 679 C CA . ASN A 1 92 ? 13.019 -12.632 -4.007 1.00 87.25 92 ASN A CA 1
ATOM 680 C C . ASN A 1 92 ? 13.810 -11.858 -5.070 1.00 87.25 92 ASN A C 1
ATOM 682 O O . ASN A 1 92 ? 13.847 -12.268 -6.229 1.00 87.25 92 ASN A O 1
ATOM 686 N N . LEU A 1 93 ? 14.454 -10.749 -4.706 1.00 82.12 93 LEU A N 1
ATOM 687 C CA . LEU A 1 93 ? 15.363 -10.037 -5.593 1.00 82.12 93 LEU A CA 1
ATOM 688 C C . LEU A 1 93 ? 16.738 -10.715 -5.579 1.00 82.12 93 LEU A C 1
ATOM 690 O O . LEU A 1 93 ? 17.331 -10.841 -4.510 1.00 82.12 93 LEU A O 1
ATOM 694 N N . PRO A 1 94 ? 17.292 -11.093 -6.745 1.00 66.25 94 PRO A N 1
ATOM 695 C CA . PRO A 1 94 ? 18.674 -11.542 -6.803 1.00 66.25 94 PRO A CA 1
ATOM 696 C C . PRO A 1 94 ? 19.605 -10.403 -6.371 1.00 66.25 94 PRO A C 1
ATOM 698 O O . PRO A 1 94 ? 19.407 -9.245 -6.763 1.00 66.25 94 PRO A O 1
ATOM 701 N N . HIS A 1 95 ? 20.631 -10.736 -5.586 1.00 59.22 95 HIS A N 1
ATOM 702 C CA . HIS A 1 95 ? 21.725 -9.818 -5.289 1.00 59.22 95 HIS A CA 1
ATOM 703 C C . HIS A 1 95 ? 22.416 -9.438 -6.601 1.00 59.22 95 HIS A C 1
ATOM 705 O O . HIS A 1 95 ? 22.969 -10.296 -7.283 1.00 59.22 95 HIS A O 1
ATOM 711 N N . ARG A 1 96 ? 22.367 -8.156 -6.976 1.00 58.19 96 ARG A N 1
ATOM 712 C CA . ARG A 1 96 ? 23.074 -7.643 -8.154 1.00 58.19 96 ARG A CA 1
ATOM 713 C C . ARG A 1 96 ? 24.406 -7.046 -7.707 1.00 58.19 96 ARG A C 1
ATOM 715 O O . ARG A 1 96 ? 24.377 -6.053 -6.984 1.00 58.19 96 ARG A O 1
ATOM 722 N N . PRO A 1 97 ? 25.558 -7.594 -8.119 1.00 47.81 97 PRO A N 1
ATOM 723 C CA . PRO A 1 97 ? 26.807 -6.851 -8.047 1.00 47.81 97 PRO A CA 1
ATOM 724 C C . PRO A 1 97 ? 26.713 -5.668 -9.019 1.00 47.81 97 PRO A C 1
ATOM 726 O O . PRO A 1 97 ? 26.329 -5.849 -10.176 1.00 47.81 97 PRO A O 1
ATOM 729 N N . ASP A 1 98 ? 27.031 -4.460 -8.558 1.00 48.69 98 ASP A N 1
ATOM 730 C CA . ASP A 1 98 ? 27.119 -3.294 -9.438 1.00 48.69 98 ASP A CA 1
ATOM 731 C C . ASP A 1 98 ? 28.274 -3.499 -10.441 1.00 48.69 98 ASP A C 1
ATOM 733 O O . ASP A 1 98 ? 29.374 -3.892 -10.030 1.00 48.69 98 ASP A O 1
ATOM 737 N N . PRO A 1 99 ? 28.084 -3.233 -11.749 1.00 43.16 99 PRO A N 1
ATOM 738 C CA . PRO A 1 99 ? 29.183 -3.245 -12.709 1.00 43.16 99 PRO A CA 1
ATOM 739 C C . PRO A 1 99 ? 30.237 -2.203 -12.301 1.00 43.16 99 PRO A C 1
ATOM 741 O O . PRO A 1 99 ? 30.006 -1.003 -12.411 1.00 43.16 99 PRO A O 1
ATOM 744 N N . GLY A 1 100 ? 31.387 -2.663 -11.798 1.00 49.12 100 GLY A N 1
ATOM 745 C CA . GLY A 1 100 ? 32.482 -1.806 -11.321 1.00 49.12 100 GLY A CA 1
ATOM 746 C C . GLY A 1 100 ? 32.582 -1.653 -9.798 1.00 49.12 100 GLY A C 1
ATOM 747 O O . GLY A 1 100 ? 33.526 -1.029 -9.315 1.00 49.12 100 GLY A O 1
ATOM 748 N N . ALA A 1 101 ? 31.670 -2.246 -9.027 1.00 48.38 101 ALA A N 1
ATOM 749 C CA . ALA A 1 101 ? 31.816 -2.323 -7.581 1.00 48.38 101 ALA A CA 1
ATOM 750 C C . ALA A 1 101 ? 32.781 -3.462 -7.209 1.00 48.38 101 ALA A C 1
ATOM 752 O O . ALA A 1 101 ? 32.640 -4.594 -7.671 1.00 48.38 101 ALA A O 1
ATOM 753 N N . GLY A 1 102 ? 33.807 -3.154 -6.409 1.00 45.41 102 GLY A N 1
ATOM 754 C CA . GLY A 1 102 ? 34.772 -4.151 -5.937 1.00 45.41 102 GLY A CA 1
ATOM 755 C C . GLY A 1 102 ? 34.096 -5.283 -5.152 1.00 45.41 102 GLY A C 1
ATOM 756 O O . GLY A 1 102 ? 33.011 -5.100 -4.611 1.00 45.41 102 GLY A O 1
ATOM 757 N N . PHE A 1 103 ? 34.771 -6.431 -5.045 1.00 47.16 103 PHE A N 1
ATOM 758 C CA . PHE A 1 103 ? 34.294 -7.679 -4.416 1.00 47.16 103 PHE A CA 1
ATOM 759 C C . PHE A 1 103 ? 33.656 -7.514 -3.013 1.00 47.16 103 PHE A C 1
ATOM 761 O O . PHE A 1 103 ? 32.855 -8.344 -2.606 1.00 47.16 103 PHE A O 1
ATOM 768 N N . ASN A 1 104 ? 33.966 -6.424 -2.299 1.00 39.97 104 ASN A N 1
ATOM 769 C CA . ASN A 1 104 ? 33.464 -6.105 -0.955 1.00 39.97 104 ASN A CA 1
ATOM 770 C C . ASN A 1 104 ? 32.305 -5.090 -0.900 1.00 39.97 104 ASN A C 1
ATOM 772 O O . ASN A 1 104 ? 31.927 -4.656 0.188 1.00 39.97 104 ASN A O 1
ATOM 776 N N . GLN A 1 105 ? 31.746 -4.671 -2.032 1.00 45.00 105 GLN A N 1
ATOM 777 C CA . GLN A 1 105 ? 30.569 -3.803 -2.041 1.00 45.00 105 GLN A CA 1
ATOM 778 C C . GLN A 1 105 ? 29.312 -4.685 -1.995 1.00 45.00 105 GLN A C 1
ATOM 780 O O . GLN A 1 105 ? 29.100 -5.465 -2.928 1.00 45.00 105 GLN A O 1
ATOM 785 N N . PRO A 1 106 ? 28.477 -4.608 -0.941 1.00 41.03 106 PRO A N 1
ATOM 786 C CA . PRO A 1 106 ? 27.232 -5.361 -0.901 1.00 41.03 106 PRO A CA 1
ATOM 787 C C . PRO A 1 106 ? 26.376 -4.932 -2.093 1.00 41.03 106 PRO A C 1
ATOM 789 O O . PRO A 1 106 ? 25.971 -3.775 -2.195 1.00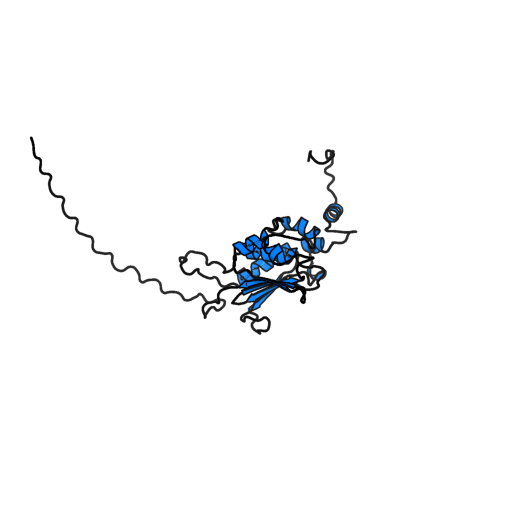 41.03 106 PRO A O 1
ATOM 792 N N . GLY A 1 107 ? 26.157 -5.865 -3.021 1.00 43.06 107 GLY A N 1
ATOM 793 C CA . GLY A 1 107 ? 25.436 -5.611 -4.260 1.00 43.06 107 GLY A CA 1
ATOM 794 C C . GLY A 1 107 ? 24.104 -4.920 -3.992 1.00 43.06 107 GLY A C 1
ATOM 795 O O . GLY A 1 107 ? 23.327 -5.366 -3.139 1.00 43.06 107 GLY A O 1
ATOM 796 N N . ARG A 1 108 ? 23.839 -3.810 -4.687 1.00 46.91 108 ARG A N 1
ATOM 797 C CA . ARG A 1 108 ? 22.607 -3.049 -4.496 1.00 46.91 108 ARG A CA 1
ATOM 798 C C . ARG A 1 108 ? 21.443 -3.957 -4.887 1.00 46.91 108 ARG A C 1
ATOM 800 O O . ARG A 1 108 ? 21.327 -4.379 -6.039 1.00 46.91 108 ARG A O 1
ATOM 807 N N . ALA A 1 109 ? 20.556 -4.270 -3.938 1.00 52.00 109 ALA A N 1
ATOM 808 C CA . ALA A 1 109 ? 19.229 -4.754 -4.298 1.00 52.00 109 ALA A CA 1
ATOM 809 C C . ALA A 1 109 ? 18.689 -3.744 -5.317 1.00 52.00 109 ALA A C 1
ATOM 811 O O . ALA A 1 109 ? 18.696 -2.547 -5.043 1.00 52.00 109 ALA A O 1
ATOM 812 N N . GLY A 1 110 ? 18.325 -4.188 -6.522 1.00 67.19 110 GLY A N 1
ATOM 813 C CA . GLY A 1 110 ? 18.111 -3.286 -7.664 1.00 67.19 110 GLY A CA 1
ATOM 814 C C . GLY A 1 110 ? 16.982 -2.251 -7.504 1.00 67.19 110 GLY A C 1
ATOM 815 O O . GLY A 1 110 ? 16.681 -1.555 -8.466 1.00 67.19 110 GLY A O 1
ATOM 816 N N . LEU A 1 111 ? 16.347 -2.172 -6.330 1.00 81.31 111 LEU A N 1
ATOM 817 C CA . LEU A 1 111 ? 15.333 -1.202 -5.938 1.00 81.31 111 LEU A CA 1
ATOM 818 C C . LEU A 1 111 ? 15.817 -0.432 -4.691 1.00 81.31 111 LEU A C 1
ATOM 820 O O . LEU A 1 111 ? 16.143 -1.076 -3.689 1.00 81.31 111 LEU A O 1
ATOM 824 N N . PRO A 1 112 ? 15.830 0.916 -4.703 1.00 87.50 112 PRO A N 1
ATOM 825 C CA . PRO A 1 112 ? 16.134 1.713 -3.516 1.00 87.50 112 PRO A C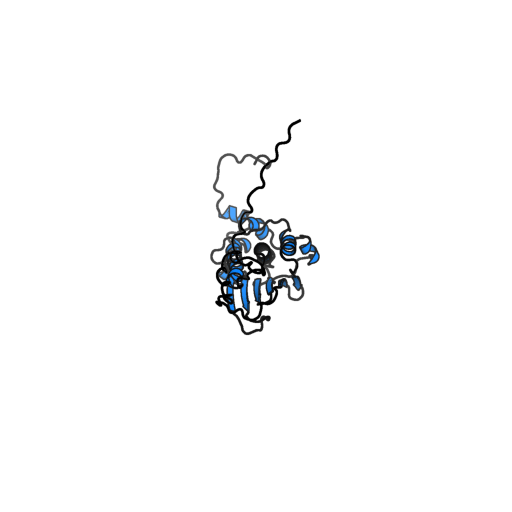A 1
ATOM 826 C C . PRO A 1 112 ? 15.142 1.391 -2.392 1.00 87.50 112 PRO A C 1
ATOM 828 O O . PRO A 1 112 ? 13.933 1.582 -2.554 1.00 87.50 112 PRO A O 1
ATOM 831 N N . LEU A 1 113 ? 15.640 0.889 -1.258 1.00 88.19 113 LEU A N 1
ATOM 832 C CA . LEU A 1 113 ? 14.793 0.437 -0.149 1.00 88.19 113 LEU A CA 1
ATOM 833 C C . LEU A 1 113 ? 13.967 1.580 0.442 1.00 88.19 113 LEU A C 1
ATOM 835 O O . LEU A 1 113 ? 12.830 1.363 0.853 1.00 88.19 113 LEU A O 1
ATOM 839 N N . GLU A 1 114 ? 14.516 2.791 0.446 1.00 90.06 114 GLU A N 1
ATOM 840 C CA . GLU A 1 114 ? 13.847 3.995 0.924 1.00 90.06 114 GLU A CA 1
ATOM 841 C C . GLU A 1 114 ? 12.660 4.359 0.025 1.00 90.06 114 GLU A C 1
ATOM 843 O O . GLU A 1 114 ? 11.583 4.662 0.532 1.00 90.06 114 GLU A O 1
ATOM 848 N N . ALA A 1 115 ? 12.819 4.264 -1.302 1.00 92.50 115 ALA A N 1
ATOM 849 C CA . ALA A 1 115 ? 11.716 4.482 -2.238 1.00 92.50 115 ALA A CA 1
ATOM 850 C C . ALA A 1 115 ? 10.648 3.396 -2.071 1.00 92.50 115 ALA A C 1
ATOM 852 O O . ALA A 1 115 ? 9.471 3.704 -1.934 1.00 92.50 115 ALA A O 1
ATOM 853 N N . LEU A 1 116 ? 11.050 2.122 -2.005 1.00 93.69 116 LEU A N 1
ATOM 854 C CA . LEU A 1 116 ? 10.109 1.022 -1.795 1.00 93.69 116 LEU A CA 1
ATOM 855 C C . LEU A 1 116 ? 9.320 1.185 -0.485 1.00 93.69 116 LEU A C 1
ATOM 857 O O . LEU A 1 116 ? 8.106 1.005 -0.485 1.00 93.69 116 LEU A O 1
ATOM 861 N N . SER A 1 117 ? 9.989 1.577 0.602 1.00 94.81 117 SER A N 1
ATOM 862 C CA . SER A 1 117 ? 9.356 1.848 1.897 1.00 94.81 117 SER A CA 1
ATOM 863 C C . SER A 1 117 ? 8.264 2.911 1.779 1.00 94.81 117 SER A C 1
ATOM 865 O O . SER A 1 117 ? 7.135 2.683 2.208 1.00 94.81 117 SER A O 1
ATOM 867 N N . GLU A 1 118 ? 8.574 4.051 1.161 1.00 95.25 118 GLU A N 1
ATOM 868 C CA . GLU A 1 118 ? 7.614 5.143 0.946 1.00 95.25 118 GLU A CA 1
ATOM 869 C C . GLU A 1 118 ? 6.422 4.681 0.095 1.00 95.25 118 GLU A C 1
ATOM 871 O O . GLU A 1 118 ? 5.273 5.008 0.391 1.00 95.25 118 GLU A O 1
ATOM 876 N N . LEU A 1 119 ? 6.663 3.883 -0.946 1.00 96.38 119 LEU A N 1
ATOM 877 C CA . LEU A 1 119 ? 5.609 3.393 -1.837 1.00 96.38 119 LEU A CA 1
ATOM 878 C C . LEU A 1 119 ? 4.691 2.369 -1.159 1.00 96.38 119 LEU A C 1
ATOM 880 O O . LEU A 1 119 ? 3.476 2.428 -1.348 1.00 96.38 119 LEU A O 1
ATOM 884 N N . VAL A 1 120 ? 5.238 1.476 -0.329 1.00 97.19 120 VAL A N 1
ATOM 885 C CA . VAL A 1 120 ? 4.438 0.532 0.470 1.00 97.19 120 VAL A CA 1
ATOM 886 C C . VAL A 1 120 ? 3.608 1.282 1.512 1.00 97.19 120 VAL A C 1
ATOM 888 O O . VAL A 1 120 ? 2.414 1.014 1.640 1.00 97.19 120 VAL A O 1
ATOM 891 N N . VAL A 1 121 ? 4.195 2.261 2.210 1.00 95.69 121 VAL A N 1
ATOM 892 C CA . VAL A 1 121 ? 3.449 3.118 3.146 1.00 95.69 121 VAL A CA 1
ATOM 893 C C . VAL A 1 121 ? 2.316 3.842 2.421 1.00 95.69 121 VAL A C 1
ATOM 895 O O . VAL A 1 121 ? 1.184 3.814 2.897 1.00 95.69 121 VAL A O 1
ATOM 898 N N . ASN A 1 122 ? 2.571 4.424 1.246 1.00 94.94 122 ASN A N 1
ATOM 899 C CA . ASN A 1 122 ? 1.524 5.072 0.456 1.00 94.94 122 ASN A CA 1
ATOM 900 C C . ASN A 1 122 ? 0.411 4.091 0.062 1.00 94.94 122 ASN A C 1
ATOM 902 O O . ASN A 1 122 ? -0.766 4.419 0.208 1.00 94.94 122 ASN A O 1
ATOM 906 N N . ALA A 1 123 ? 0.761 2.881 -0.380 1.00 96.44 123 ALA A N 1
ATOM 907 C CA . ALA A 1 123 ? -0.218 1.867 -0.756 1.00 96.44 123 ALA A CA 1
ATOM 908 C C . ALA A 1 123 ? -1.106 1.441 0.422 1.00 96.44 123 ALA A C 1
ATOM 910 O O . ALA A 1 123 ? -2.307 1.280 0.227 1.00 96.44 123 ALA A O 1
ATOM 911 N N . LEU A 1 124 ? -0.548 1.307 1.630 1.00 95.69 124 LEU A N 1
ATOM 912 C CA . LEU A 1 124 ? -1.297 0.967 2.845 1.00 95.69 124 LEU A CA 1
ATOM 913 C C . LEU A 1 124 ? -2.139 2.142 3.362 1.00 95.69 124 LEU A C 1
ATOM 915 O O . LEU A 1 124 ? -3.305 1.965 3.710 1.00 95.69 124 LEU A O 1
ATOM 919 N N . MET A 1 125 ? -1.575 3.349 3.405 1.00 92.94 125 MET A N 1
ATOM 920 C CA . MET A 1 125 ? -2.226 4.511 4.018 1.00 92.94 125 MET A CA 1
ATOM 921 C C . MET A 1 125 ? -3.295 5.141 3.137 1.00 92.94 125 MET A C 1
ATOM 923 O O . MET A 1 125 ? -4.317 5.612 3.638 1.00 92.94 125 MET A O 1
ATOM 927 N N . HIS A 1 126 ? -3.062 5.149 1.827 1.00 92.25 126 HIS A N 1
ATOM 928 C CA . HIS A 1 126 ? -3.972 5.751 0.866 1.00 92.25 126 HIS A CA 1
ATOM 929 C C . HIS A 1 126 ? -4.846 4.723 0.158 1.00 92.25 126 HIS A C 1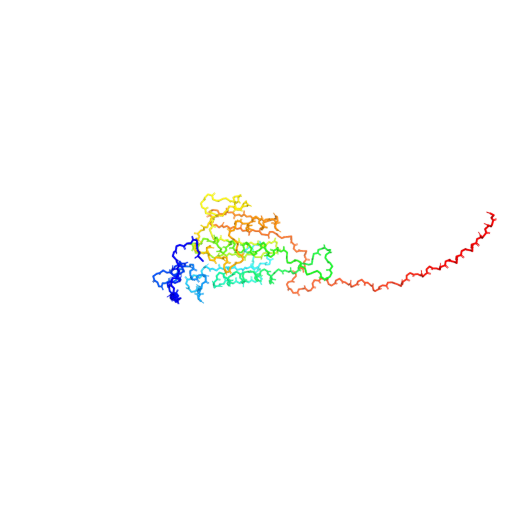
ATOM 931 O O . H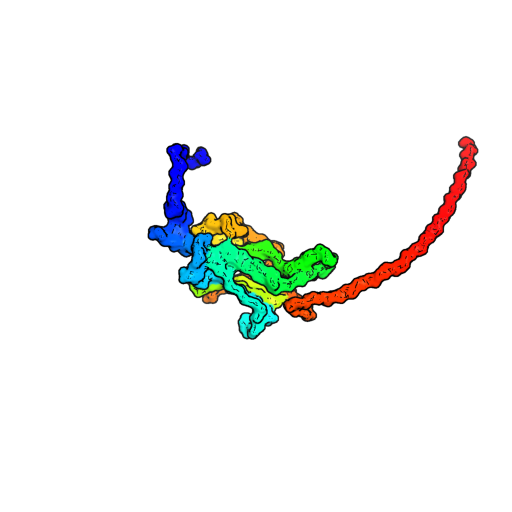IS A 1 126 ? -5.617 5.118 -0.703 1.00 92.25 126 HIS A O 1
ATOM 937 N N . ARG A 1 127 ? -4.810 3.439 0.512 1.00 93.62 127 ARG A N 1
ATOM 938 C CA . ARG A 1 127 ? -5.799 2.474 0.020 1.00 93.62 127 ARG A CA 1
ATOM 939 C C . ARG A 1 127 ? -7.232 2.960 0.266 1.00 93.62 127 ARG A C 1
ATOM 941 O O . ARG A 1 127 ? -7.540 3.507 1.327 1.00 93.62 127 ARG A O 1
ATOM 948 N N . ASP A 1 128 ? -8.122 2.696 -0.686 1.00 94.38 128 ASP A N 1
ATOM 949 C CA . ASP A 1 128 ? -9.554 2.781 -0.432 1.00 94.38 128 ASP A CA 1
ATOM 950 C C . ASP A 1 128 ? -10.030 1.558 0.370 1.00 94.38 128 ASP A C 1
ATOM 952 O O . ASP A 1 128 ? -10.123 0.436 -0.131 1.00 94.38 128 ASP A O 1
ATOM 956 N N . TYR A 1 129 ? -10.294 1.780 1.656 1.00 93.12 129 TYR A N 1
ATOM 957 C CA . TYR A 1 129 ? -10.751 0.753 2.591 1.00 93.12 129 TYR A CA 1
ATOM 958 C C . TYR A 1 129 ? -12.243 0.418 2.462 1.00 93.12 129 TYR A C 1
ATOM 960 O O . TYR A 1 129 ? -12.705 -0.516 3.117 1.00 93.12 129 TYR A O 1
ATOM 968 N N . LEU A 1 130 ? -12.991 1.140 1.622 1.00 92.19 130 LEU A N 1
ATOM 969 C CA . LEU A 1 130 ? -14.365 0.784 1.261 1.00 92.19 130 LEU A CA 1
ATOM 970 C C . LEU A 1 130 ? -14.397 -0.264 0.139 1.00 92.19 130 LEU A C 1
ATOM 972 O O . LEU A 1 130 ? -15.394 -0.966 -0.029 1.00 92.19 130 LEU A O 1
ATOM 976 N N . VAL A 1 131 ? -13.295 -0.418 -0.603 1.00 92.50 131 VAL A N 1
ATOM 977 C CA . VAL A 1 131 ? -13.166 -1.410 -1.672 1.00 92.50 131 VAL A CA 1
ATOM 978 C C . VAL A 1 131 ? -12.709 -2.754 -1.100 1.00 92.50 131 VAL A C 1
ATOM 980 O O . VAL A 1 131 ? -11.640 -2.891 -0.497 1.00 92.50 131 VAL A O 1
ATOM 983 N N . SER A 1 132 ? -13.509 -3.790 -1.354 1.00 91.75 132 SER A N 1
ATOM 984 C CA . SER A 1 132 ? -13.213 -5.184 -1.002 1.00 91.75 132 SER A CA 1
ATOM 985 C C . SER A 1 132 ? -12.188 -5.816 -1.952 1.00 91.75 132 SER A C 1
ATOM 987 O O . SER A 1 132 ? -12.491 -6.746 -2.692 1.00 91.75 132 SER A O 1
ATOM 989 N N . ALA A 1 133 ? -10.956 -5.310 -1.946 1.00 95.38 133 ALA A N 1
ATOM 990 C CA . ALA A 1 133 ? -9.844 -5.860 -2.724 1.00 95.38 133 ALA A CA 1
ATOM 991 C C . ALA A 1 133 ? -8.519 -5.645 -1.994 1.00 95.38 133 ALA A C 1
ATOM 993 O O . ALA A 1 133 ? -8.338 -4.608 -1.379 1.00 95.38 133 ALA A O 1
ATOM 994 N N . SER A 1 134 ? -7.581 -6.588 -2.051 1.00 97.50 134 SER A N 1
ATOM 995 C CA . SER A 1 134 ? -6.265 -6.443 -1.411 1.00 97.50 134 SER A CA 1
ATOM 996 C C . SER A 1 134 ? -5.313 -5.544 -2.202 1.00 97.50 134 SER A C 1
ATOM 998 O O . SER A 1 134 ? -5.425 -5.440 -3.424 1.00 97.50 134 SER A O 1
ATOM 1000 N N . VAL A 1 135 ? -4.336 -4.940 -1.515 1.00 98.44 135 VAL A N 1
ATOM 1001 C CA . VAL A 1 135 ? -3.162 -4.375 -2.202 1.00 98.44 135 VAL A CA 1
ATOM 1002 C C . VAL A 1 135 ? -2.397 -5.540 -2.813 1.00 98.44 135 VAL A C 1
ATOM 1004 O O . VAL A 1 135 ? -2.229 -6.569 -2.156 1.00 98.44 135 VAL A O 1
ATOM 1007 N N . LYS A 1 136 ? -1.935 -5.403 -4.052 1.00 98.31 136 LYS A N 1
ATOM 1008 C CA . LYS A 1 136 ? -1.158 -6.445 -4.726 1.00 98.31 136 LYS A CA 1
ATOM 1009 C C . LYS A 1 136 ? 0.255 -5.954 -4.981 1.00 98.31 136 LYS A C 1
ATOM 1011 O O . LYS A 1 136 ? 0.441 -4.842 -5.463 1.00 98.31 136 LYS A O 1
ATOM 1016 N N . VAL A 1 137 ? 1.237 -6.782 -4.659 1.00 98.25 137 VAL A N 1
ATOM 1017 C CA . VAL A 1 137 ? 2.647 -6.537 -4.959 1.00 98.25 137 VAL A CA 1
ATOM 1018 C C . VAL A 1 137 ? 3.108 -7.623 -5.912 1.00 98.25 137 VAL A C 1
ATOM 1020 O O . VAL A 1 137 ? 3.212 -8.786 -5.534 1.00 98.25 137 VAL A O 1
ATOM 1023 N N . PHE A 1 138 ? 3.374 -7.253 -7.155 1.00 96.62 138 PHE A N 1
ATOM 1024 C CA . PHE A 1 138 ? 3.845 -8.183 -8.168 1.00 96.62 138 PHE A CA 1
ATOM 1025 C C . PHE A 1 138 ? 5.315 -7.940 -8.453 1.00 96.62 138 PHE A C 1
ATOM 1027 O O . PHE A 1 138 ? 5.719 -6.830 -8.793 1.00 96.62 138 PHE A O 1
ATOM 1034 N N . LEU A 1 139 ? 6.124 -8.981 -8.310 1.00 94.00 139 LEU A N 1
ATOM 1035 C CA . LEU A 1 139 ? 7.537 -8.949 -8.645 1.00 94.00 139 LEU A CA 1
ATOM 1036 C C . LEU A 1 139 ? 7.769 -9.780 -9.904 1.00 94.00 139 LEU A C 1
ATOM 1038 O O . LEU A 1 139 ? 7.658 -11.001 -9.881 1.00 94.00 139 LEU A O 1
ATOM 1042 N N . PHE A 1 140 ? 8.125 -9.104 -10.985 1.00 91.19 140 PHE A N 1
ATOM 1043 C CA . PHE A 1 140 ? 8.529 -9.704 -12.249 1.00 91.19 140 PHE A CA 1
ATOM 1044 C C . PHE A 1 140 ? 10.060 -9.625 -12.401 1.00 91.19 140 PHE A C 1
ATOM 1046 O O . PHE A 1 140 ? 10.726 -8.849 -11.695 1.00 91.19 140 PHE A O 1
ATOM 1053 N N . PRO A 1 141 ? 10.653 -10.367 -13.351 1.00 86.88 141 PRO A N 1
ATOM 1054 C CA . PRO A 1 141 ? 12.079 -10.263 -13.656 1.00 86.88 141 PRO A CA 1
ATOM 1055 C C . PRO A 1 141 ? 12.503 -8.844 -14.061 1.00 86.88 141 PRO A C 1
ATOM 1057 O O . PRO A 1 141 ? 13.624 -8.422 -13.766 1.00 86.88 141 PRO A O 1
ATOM 1060 N N . ASP A 1 142 ? 11.600 -8.106 -14.710 1.00 88.25 142 ASP A N 1
ATOM 1061 C CA . ASP A 1 142 ? 11.836 -6.796 -15.314 1.00 88.25 142 ASP A CA 1
ATOM 1062 C C . ASP A 1 142 ? 11.190 -5.629 -14.560 1.00 88.25 142 ASP A C 1
ATOM 1064 O O . ASP A 1 142 ? 11.420 -4.488 -14.936 1.00 88.25 142 ASP A O 1
ATOM 1068 N N . ARG A 1 143 ? 10.388 -5.855 -13.511 1.00 92.31 143 ARG A N 1
ATOM 1069 C CA . ARG A 1 143 ? 9.781 -4.765 -12.724 1.00 92.31 143 ARG A CA 1
ATOM 1070 C C . ARG A 1 143 ? 9.194 -5.233 -11.398 1.00 92.31 143 ARG A C 1
ATOM 1072 O O . ARG A 1 143 ? 8.921 -6.414 -11.211 1.00 92.31 143 ARG A O 1
ATOM 1079 N N . LEU A 1 144 ? 8.955 -4.291 -10.494 1.00 95.00 144 LEU A N 1
ATOM 1080 C CA . LEU A 1 144 ? 8.048 -4.470 -9.358 1.00 95.00 144 LEU A CA 1
ATOM 1081 C C . LEU A 1 144 ? 6.819 -3.580 -9.562 1.00 95.00 144 LEU A C 1
ATOM 1083 O O . LEU A 1 144 ? 6.967 -2.415 -9.918 1.00 95.00 144 LEU A O 1
ATOM 1087 N N . GLU A 1 145 ? 5.624 -4.106 -9.326 1.00 97.56 145 GLU A N 1
ATOM 1088 C CA . GLU A 1 145 ? 4.373 -3.349 -9.340 1.00 97.56 145 GLU A CA 1
ATOM 1089 C C . GLU A 1 145 ? 3.704 -3.382 -7.965 1.00 97.56 145 GLU A C 1
ATOM 1091 O O . GLU A 1 145 ? 3.615 -4.438 -7.342 1.00 97.56 145 GLU A O 1
ATOM 1096 N N . ILE A 1 146 ? 3.198 -2.238 -7.511 1.00 98.50 146 ILE A N 1
ATOM 1097 C CA . ILE A 1 146 ? 2.340 -2.117 -6.329 1.00 98.50 146 ILE A CA 1
ATOM 1098 C C . ILE A 1 146 ? 0.998 -1.571 -6.796 1.00 98.50 146 ILE A C 1
ATOM 1100 O O . ILE A 1 146 ? 0.911 -0.438 -7.265 1.00 98.50 146 ILE A O 1
ATOM 1104 N N . GLN A 1 147 ? -0.047 -2.376 -6.669 1.00 98.31 147 GLN A N 1
ATOM 1105 C CA . GLN A 1 147 ? -1.409 -2.042 -7.060 1.00 98.31 147 GLN A CA 1
ATOM 1106 C C . GLN A 1 147 ? -2.251 -1.832 -5.804 1.00 98.31 147 GLN A C 1
ATOM 1108 O O . GLN A 1 147 ? -2.483 -2.776 -5.045 1.00 98.31 147 GLN A O 1
ATOM 1113 N N . SER A 1 148 ? -2.710 -0.604 -5.580 1.00 97.38 148 SER A N 1
ATOM 1114 C CA . SER A 1 148 ? -3.592 -0.260 -4.468 1.00 97.38 148 SER A CA 1
ATOM 1115 C C . SER A 1 148 ? -5.044 -0.109 -4.949 1.00 97.38 148 SER A C 1
ATOM 1117 O O . SER A 1 148 ? -5.275 0.515 -5.990 1.00 97.38 148 SER A O 1
ATOM 1119 N N . PRO A 1 149 ? -6.030 -0.672 -4.227 1.00 96.88 149 PRO A N 1
ATOM 1120 C CA . PRO A 1 149 ? -7.446 -0.432 -4.487 1.00 96.88 149 PRO A CA 1
ATOM 1121 C C . PRO A 1 149 ? -7.802 1.050 -4.337 1.00 96.88 149 PRO A C 1
ATOM 1123 O O . PRO A 1 149 ? -7.424 1.683 -3.345 1.00 96.88 149 PRO A O 1
ATOM 1126 N N . GLY A 1 150 ? -8.579 1.570 -5.283 1.00 94.62 150 GLY A N 1
ATOM 1127 C CA . GLY A 1 150 ? -8.986 2.969 -5.338 1.00 94.62 150 GLY A CA 1
ATOM 1128 C C . GLY A 1 150 ? -8.140 3.798 -6.307 1.00 94.62 150 GLY A C 1
ATOM 1129 O O . GLY A 1 150 ? -6.915 3.845 -6.181 1.00 94.62 150 GLY A O 1
ATOM 1130 N N . SER A 1 151 ? -8.788 4.512 -7.226 1.00 94.44 151 SER A N 1
ATOM 1131 C CA . SER A 1 151 ? -8.175 5.580 -8.035 1.00 94.44 151 SER A CA 1
ATOM 1132 C C . SER A 1 151 ? -8.060 6.875 -7.238 1.00 94.44 151 SER A C 1
ATOM 1134 O O . SER A 1 151 ? -8.875 7.083 -6.340 1.00 94.44 151 SER A O 1
ATOM 1136 N N . LEU A 1 152 ? -7.106 7.757 -7.549 1.00 94.19 152 LEU A N 1
ATOM 1137 C CA . LEU A 1 152 ? -6.842 9.007 -6.814 1.00 94.19 152 LEU A CA 1
ATOM 1138 C C . LEU A 1 152 ? -8.139 9.765 -6.443 1.00 94.19 152 LEU A C 1
ATOM 1140 O O . LEU A 1 152 ? -9.015 9.936 -7.292 1.00 94.19 152 LEU A O 1
ATOM 1144 N N . PRO A 1 153 ? -8.301 10.192 -5.174 1.00 89.31 153 PRO A N 1
ATOM 1145 C CA . PRO A 1 153 ? -9.563 10.747 -4.708 1.00 89.31 153 PRO A CA 1
ATOM 1146 C C . PRO A 1 153 ? -9.783 12.164 -5.249 1.00 89.31 153 PRO A C 1
ATOM 1148 O O . PRO A 1 153 ? -8.838 12.933 -5.437 1.00 89.31 153 PRO A O 1
ATOM 1151 N N . ASN A 1 154 ? -11.053 12.548 -5.387 1.00 83.50 154 ASN A N 1
ATOM 1152 C CA . ASN A 1 154 ? -11.474 13.896 -5.773 1.00 83.50 154 ASN A CA 1
ATOM 1153 C C . ASN A 1 154 ? -10.865 14.334 -7.125 1.00 83.50 154 ASN A C 1
ATOM 1155 O O . ASN A 1 154 ? -10.840 13.579 -8.096 1.00 83.50 154 ASN A O 1
ATOM 1159 N N . SER A 1 155 ? -10.381 15.575 -7.192 1.00 83.31 155 SER A N 1
ATOM 1160 C CA . SER A 1 155 ? -9.713 16.171 -8.350 1.00 83.31 155 SER A CA 1
ATOM 1161 C C . SER A 1 155 ? -8.205 15.894 -8.399 1.00 83.31 155 SER A C 1
ATOM 1163 O O . SER A 1 155 ? -7.507 16.535 -9.179 1.00 83.31 155 SER A O 1
ATOM 1165 N N . LEU A 1 156 ? -7.678 14.998 -7.556 1.00 91.81 156 LEU A N 1
ATOM 1166 C CA . LEU A 1 156 ? -6.243 14.737 -7.490 1.00 91.81 156 LEU A CA 1
ATOM 1167 C C . LEU A 1 156 ? -5.775 14.004 -8.754 1.00 91.81 156 LEU A C 1
ATOM 1169 O O . LEU A 1 156 ? -6.372 13.007 -9.166 1.00 91.81 156 LEU A O 1
ATOM 1173 N N . THR A 1 157 ? -4.694 14.491 -9.356 1.00 95.25 157 THR A N 1
ATOM 1174 C CA . THR A 1 157 ? -4.063 13.881 -10.531 1.00 95.25 157 THR A CA 1
ATOM 1175 C C . THR A 1 157 ? -2.682 13.321 -10.203 1.00 95.25 157 THR A C 1
ATOM 1177 O O . THR A 1 157 ? -2.088 13.632 -9.164 1.00 95.25 157 THR A O 1
ATOM 1180 N N . VAL A 1 158 ? -2.139 12.512 -11.118 1.00 95.94 158 VAL A N 1
ATOM 1181 C CA . VAL A 1 158 ? -0.755 12.027 -11.030 1.00 95.94 158 VAL A CA 1
ATOM 1182 C C . VAL A 1 158 ? 0.232 13.201 -10.945 1.00 95.94 158 VAL A C 1
ATOM 1184 O O . VAL A 1 158 ? 1.167 13.162 -10.146 1.00 95.94 158 VAL A O 1
ATOM 1187 N N . ASP A 1 159 ? 0.001 14.284 -11.686 1.00 95.38 159 ASP A N 1
ATOM 1188 C CA . ASP A 1 159 ? 0.865 15.469 -11.642 1.00 95.38 159 ASP A CA 1
ATOM 1189 C C . ASP A 1 159 ? 0.821 16.173 -10.284 1.00 95.38 159 ASP A C 1
ATOM 1191 O O . ASP A 1 159 ? 1.852 16.624 -9.782 1.00 95.38 159 ASP A O 1
ATOM 1195 N N . ASN A 1 160 ? -0.344 16.205 -9.628 1.00 93.81 160 ASN A N 1
ATOM 1196 C CA . ASN A 1 160 ? -0.459 16.783 -8.292 1.00 93.81 160 ASN A CA 1
ATOM 1197 C C . ASN A 1 160 ? 0.357 15.997 -7.253 1.00 93.81 160 ASN A C 1
ATOM 1199 O O . ASN A 1 160 ? 1.085 16.596 -6.458 1.00 93.81 160 ASN A O 1
ATOM 1203 N N . ILE A 1 161 ? 0.285 14.662 -7.263 1.00 94.06 161 ILE A N 1
ATOM 1204 C CA . ILE A 1 161 ? 1.041 13.848 -6.297 1.00 94.06 161 ILE A CA 1
ATOM 1205 C C . ILE A 1 161 ? 2.550 13.862 -6.581 1.00 94.06 161 ILE A C 1
ATOM 1207 O O . ILE A 1 161 ? 3.344 13.755 -5.645 1.00 94.06 161 ILE A O 1
ATOM 1211 N N . ARG A 1 162 ? 2.966 14.055 -7.845 1.00 93.94 162 ARG A N 1
ATOM 1212 C CA . ARG A 1 162 ? 4.383 14.216 -8.228 1.00 93.94 162 ARG A CA 1
ATOM 1213 C C . ARG A 1 162 ? 5.023 15.438 -7.567 1.00 93.94 162 ARG A C 1
ATOM 1215 O O . ARG A 1 162 ? 6.203 15.380 -7.232 1.00 93.94 162 ARG A O 1
ATOM 1222 N N . VAL A 1 163 ? 4.250 16.501 -7.336 1.00 92.88 163 VAL A N 1
ATOM 1223 C CA . VAL A 1 163 ? 4.705 17.717 -6.634 1.00 92.88 163 VAL A CA 1
ATOM 1224 C C . VAL A 1 163 ? 4.369 17.720 -5.136 1.00 92.88 163 VAL A C 1
ATOM 1226 O O . VAL A 1 163 ? 4.644 18.696 -4.445 1.00 92.88 163 VAL A O 1
ATOM 1229 N N . GLY A 1 164 ? 3.825 16.617 -4.611 1.00 90.44 164 GLY A N 1
ATOM 1230 C CA . GLY A 1 164 ? 3.612 16.409 -3.177 1.00 90.44 164 GLY A CA 1
ATOM 1231 C C . GLY A 1 164 ? 2.239 16.817 -2.642 1.00 90.44 164 GLY A C 1
ATOM 1232 O O . GLY A 1 164 ? 2.050 16.844 -1.425 1.00 90.44 164 GLY A O 1
ATOM 1233 N N . VAL A 1 165 ? 1.261 17.096 -3.509 1.00 90.38 165 VAL A N 1
ATOM 1234 C CA . VAL A 1 165 ? -0.127 17.287 -3.062 1.00 90.38 165 VAL A CA 1
ATOM 1235 C C . VAL A 1 165 ? -0.666 15.952 -2.553 1.00 90.38 165 VAL A C 1
ATOM 1237 O O . VAL A 1 165 ? -0.629 14.949 -3.262 1.00 90.38 165 VAL A O 1
ATOM 1240 N N . SER A 1 166 ? -1.186 15.938 -1.328 1.00 87.62 166 SER A N 1
ATOM 1241 C CA . SER A 1 166 ? -1.748 14.742 -0.702 1.00 87.62 166 SER A CA 1
ATOM 1242 C C . SER A 1 166 ? -3.111 15.046 -0.099 1.00 87.62 166 SER A C 1
ATOM 1244 O O . SER A 1 166 ? -3.297 16.069 0.558 1.00 87.62 166 SER A O 1
ATOM 1246 N N . VAL A 1 167 ? -4.062 14.139 -0.320 1.00 88.31 167 VAL A N 1
ATOM 1247 C CA . VAL A 1 167 ? -5.404 14.203 0.261 1.00 88.31 167 VAL A CA 1
ATOM 1248 C C . VAL A 1 167 ? -5.648 12.908 1.043 1.00 88.31 167 VAL A C 1
ATOM 1250 O O . VAL A 1 167 ? -5.644 11.824 0.447 1.00 88.31 167 VAL A O 1
ATOM 1253 N N . PRO A 1 168 ? -5.842 12.974 2.373 1.00 86.81 168 PRO A N 1
ATOM 1254 C CA . PRO A 1 168 ? -6.147 11.789 3.164 1.00 86.81 168 PRO A CA 1
ATOM 1255 C C . PRO A 1 168 ? -7.531 11.236 2.823 1.00 86.81 168 PRO A C 1
ATOM 1257 O O . PRO A 1 168 ? -8.513 11.973 2.825 1.00 86.81 168 PRO A O 1
ATOM 1260 N N . ARG A 1 169 ? -7.624 9.916 2.620 1.00 88.75 169 ARG A N 1
ATOM 1261 C CA . ARG A 1 169 ? -8.915 9.204 2.580 1.00 88.75 169 ARG A CA 1
ATOM 1262 C C . ARG A 1 169 ? -9.441 8.895 3.978 1.00 88.75 169 ARG A C 1
ATOM 1264 O O . ARG A 1 169 ? -10.627 9.029 4.245 1.00 88.75 169 ARG A O 1
ATOM 1271 N N . ASN A 1 170 ? -8.546 8.480 4.872 1.00 88.81 170 ASN A N 1
ATOM 1272 C CA . ASN A 1 170 ? -8.867 8.143 6.252 1.00 88.81 170 ASN A CA 1
ATOM 1273 C C . ASN A 1 170 ? -7.968 8.952 7.192 1.00 88.81 170 ASN A C 1
ATOM 1275 O O . ASN A 1 170 ? -6.802 8.616 7.401 1.00 88.81 170 ASN A O 1
ATOM 1279 N N . SER A 1 171 ? -8.514 10.041 7.735 1.00 88.25 171 SER A N 1
ATOM 1280 C CA . SER A 1 171 ? -7.785 10.960 8.615 1.00 88.25 171 SER A CA 1
ATOM 1281 C C . SER A 1 171 ? -7.356 10.312 9.931 1.00 88.25 171 SER A C 1
ATOM 1283 O O . SER A 1 171 ? -6.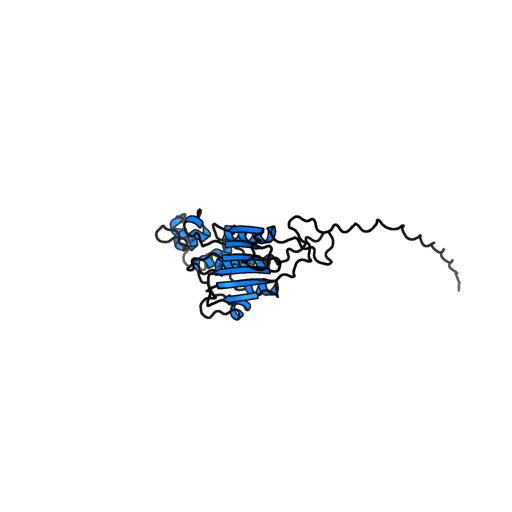273 10.623 10.415 1.00 88.25 171 SER A O 1
ATOM 1285 N N . ILE A 1 172 ? -8.152 9.378 10.468 1.00 91.12 172 ILE A N 1
ATOM 1286 C CA . ILE A 1 172 ? -7.838 8.648 11.706 1.00 91.12 172 ILE A CA 1
ATOM 1287 C C . ILE A 1 172 ? -6.629 7.737 11.486 1.00 91.12 172 ILE A C 1
ATOM 1289 O O . ILE A 1 172 ? -5.675 7.777 12.257 1.00 91.12 172 ILE A O 1
ATOM 1293 N N . LEU A 1 173 ? -6.624 6.940 10.412 1.00 90.75 173 LEU A N 1
ATOM 1294 C CA . LEU A 1 173 ? -5.451 6.127 10.077 1.00 90.75 173 LEU A CA 1
ATOM 1295 C C . LEU A 1 173 ? -4.220 7.020 9.885 1.00 90.75 173 LEU A C 1
ATOM 1297 O O . LEU A 1 173 ? -3.162 6.734 10.444 1.00 90.75 173 LEU A O 1
ATOM 1301 N N . LEU A 1 174 ? -4.362 8.125 9.143 1.00 87.50 174 LEU A N 1
ATOM 1302 C CA . LEU A 1 174 ? -3.244 9.024 8.868 1.00 87.50 174 LEU A CA 1
ATOM 1303 C C . LEU A 1 174 ? -2.669 9.667 10.137 1.00 87.50 174 LEU A C 1
ATOM 1305 O O . LEU A 1 174 ? -1.449 9.755 10.259 1.00 87.50 174 LEU A O 1
ATOM 1309 N N . SER A 1 175 ? -3.514 10.073 11.092 1.00 88.94 175 SER A N 1
ATOM 1310 C CA . SER A 1 175 ? -3.055 10.683 12.349 1.00 88.94 175 SER A CA 1
ATOM 1311 C C . SER A 1 175 ? -2.211 9.738 13.205 1.00 88.94 175 SER A C 1
ATOM 1313 O O . SER A 1 175 ? -1.385 10.199 13.992 1.00 88.94 175 SER A O 1
ATOM 1315 N N . HIS A 1 176 ? -2.387 8.425 13.028 1.00 89.69 176 HIS A N 1
ATOM 1316 C CA . HIS A 1 176 ? -1.664 7.398 13.783 1.00 89.69 176 HIS A CA 1
ATOM 1317 C C . HIS A 1 176 ? -0.487 6.785 13.011 1.00 89.69 176 HIS A C 1
ATOM 1319 O O . HIS A 1 176 ? 0.386 6.164 13.616 1.00 89.69 176 HIS A O 1
ATOM 1325 N N . ALA A 1 177 ? -0.417 6.991 11.693 1.00 84.94 177 ALA A N 1
ATOM 1326 C CA . ALA A 1 177 ? 0.572 6.370 10.811 1.00 84.94 177 ALA A CA 1
ATOM 1327 C C . ALA A 1 177 ? 2.026 6.622 11.234 1.00 84.94 177 ALA A C 1
ATOM 1329 O O . ALA A 1 177 ? 2.831 5.697 11.216 1.00 84.94 177 ALA A O 1
ATOM 1330 N N . GLN A 1 178 ? 2.353 7.844 11.666 1.00 84.69 178 GLN A N 1
ATOM 1331 C CA . GLN A 1 178 ? 3.713 8.234 12.070 1.00 84.69 178 GLN A CA 1
ATOM 1332 C C . GLN A 1 178 ? 4.271 7.438 13.264 1.00 84.69 178 GLN A C 1
ATOM 1334 O O . GLN A 1 178 ? 5.479 7.414 13.472 1.00 84.69 178 GLN A O 1
ATOM 1339 N N . PHE A 1 179 ? 3.405 6.805 14.062 1.00 84.12 179 PHE A N 1
ATOM 1340 C CA . PHE A 1 179 ? 3.820 6.029 15.234 1.00 84.12 179 PHE A CA 1
ATOM 1341 C C . PHE A 1 179 ? 4.079 4.554 14.912 1.00 84.12 179 PHE A C 1
ATOM 1343 O O . PHE A 1 179 ? 4.694 3.855 15.713 1.00 84.12 179 PHE A O 1
ATOM 1350 N N . ILE A 1 180 ? 3.583 4.071 13.770 1.00 86.12 180 ILE A N 1
ATOM 1351 C CA . ILE A 1 180 ? 3.551 2.639 13.429 1.00 86.12 180 ILE A CA 1
ATOM 1352 C C . ILE A 1 180 ? 4.317 2.360 12.131 1.00 86.12 180 ILE A C 1
ATOM 1354 O O . ILE A 1 180 ? 4.815 1.255 11.925 1.00 86.12 180 ILE A O 1
ATOM 1358 N N . LEU A 1 181 ? 4.442 3.360 11.261 1.00 88.69 181 LEU A N 1
ATOM 1359 C CA . LEU A 1 181 ? 5.094 3.274 9.961 1.00 88.69 181 LEU A CA 1
ATOM 1360 C C . LEU A 1 181 ? 6.153 4.376 9.820 1.00 88.69 181 LEU A C 1
ATOM 1362 O O . LEU A 1 181 ? 6.020 5.434 10.439 1.00 88.69 181 LEU A O 1
ATOM 1366 N N . PRO A 1 182 ? 7.174 4.186 8.961 1.00 86.38 182 PRO A N 1
ATOM 1367 C CA . PRO A 1 182 ? 8.127 5.237 8.610 1.00 86.38 182 PRO A CA 1
ATOM 1368 C C . PRO A 1 182 ? 7.462 6.288 7.700 1.00 86.38 182 PRO A C 1
ATOM 1370 O O . PRO A 1 182 ? 7.752 6.382 6.509 1.00 86.38 182 PRO A O 1
ATOM 1373 N N . TYR A 1 183 ? 6.529 7.058 8.262 1.00 82.19 183 TYR A N 1
ATOM 1374 C CA . TYR A 1 183 ? 5.685 8.035 7.577 1.00 82.19 183 TYR A CA 1
ATOM 1375 C C . TYR A 1 183 ? 5.875 9.433 8.173 1.00 82.19 183 TYR A C 1
ATOM 1377 O O . TYR A 1 183 ? 5.807 9.601 9.388 1.00 82.19 183 TYR A O 1
ATOM 1385 N N . SER A 1 184 ? 6.079 10.447 7.325 1.00 73.88 184 SER A N 1
ATOM 1386 C CA . SER A 1 184 ? 6.339 11.825 7.775 1.00 73.88 184 SER A CA 1
ATOM 1387 C C . SER A 1 184 ? 5.139 12.773 7.707 1.00 73.88 184 SER A C 1
ATOM 1389 O O . SER A 1 184 ? 5.179 13.827 8.330 1.00 73.88 184 SER A O 1
ATOM 1391 N N . GLY A 1 185 ? 4.093 12.475 6.929 1.00 74.19 185 GLY A N 1
ATOM 1392 C CA . GLY A 1 185 ? 2.942 13.381 6.788 1.00 74.19 185 GLY A CA 1
ATOM 1393 C C . GLY A 1 185 ? 3.140 14.603 5.887 1.00 74.19 185 GLY A C 1
ATOM 1394 O O . GLY A 1 185 ? 2.175 15.302 5.605 1.00 74.19 185 GLY A O 1
ATOM 1395 N N . LEU A 1 186 ? 4.356 14.862 5.398 1.00 76.69 186 LEU A N 1
ATOM 1396 C CA . LEU A 1 186 ? 4.709 16.126 4.733 1.00 76.69 186 LEU A CA 1
ATOM 1397 C C . LEU A 1 186 ? 4.406 16.169 3.223 1.00 76.69 186 LEU A C 1
ATOM 1399 O O . LEU A 1 186 ? 4.846 17.087 2.540 1.00 76.69 186 LEU A O 1
ATOM 1403 N N . GLY A 1 187 ? 3.756 15.145 2.662 1.00 80.00 187 GLY A N 1
ATOM 1404 C CA . GLY A 1 187 ? 3.567 15.024 1.206 1.00 80.00 187 GLY A CA 1
ATOM 1405 C C . GLY A 1 187 ? 4.861 14.742 0.423 1.00 80.00 187 GLY A C 1
ATOM 1406 O O . GLY A 1 187 ? 4.860 14.682 -0.800 1.00 80.00 187 GLY A O 1
ATOM 1407 N N . THR A 1 188 ? 5.986 14.515 1.109 1.00 87.06 188 THR A N 1
ATOM 1408 C CA . THR A 1 188 ? 7.303 14.354 0.471 1.00 87.06 188 THR A CA 1
ATOM 1409 C C . THR A 1 188 ? 7.575 12.955 -0.084 1.00 87.06 188 THR A C 1
ATOM 1411 O O . THR A 1 188 ? 8.579 12.775 -0.769 1.00 87.06 188 THR A O 1
ATOM 1414 N N . GLY A 1 189 ? 6.737 11.959 0.227 1.00 88.75 189 GLY A N 1
ATOM 1415 C CA . GLY A 1 189 ? 7.021 10.544 -0.052 1.00 88.75 189 GLY A CA 1
ATOM 1416 C C . GLY A 1 189 ? 7.131 10.218 -1.544 1.00 88.75 189 GLY A C 1
ATOM 1417 O O . GLY A 1 189 ? 8.131 9.646 -1.982 1.00 88.75 189 GLY A O 1
ATOM 1418 N N . ILE A 1 190 ? 6.154 10.650 -2.351 1.00 93.69 190 ILE A N 1
ATOM 1419 C CA . ILE A 1 190 ? 6.178 10.463 -3.812 1.00 93.69 190 ILE A CA 1
ATOM 1420 C C . ILE A 1 190 ? 7.304 11.279 -4.477 1.00 93.69 190 ILE A C 1
ATOM 1422 O O . ILE A 1 190 ? 8.107 10.667 -5.186 1.00 93.69 190 ILE A O 1
ATOM 1426 N N . PRO A 1 191 ? 7.478 12.593 -4.207 1.00 93.44 191 PRO A N 1
ATOM 1427 C CA . PRO A 1 191 ? 8.617 13.356 -4.732 1.00 93.44 191 PRO A CA 1
ATOM 1428 C C . PRO A 1 191 ?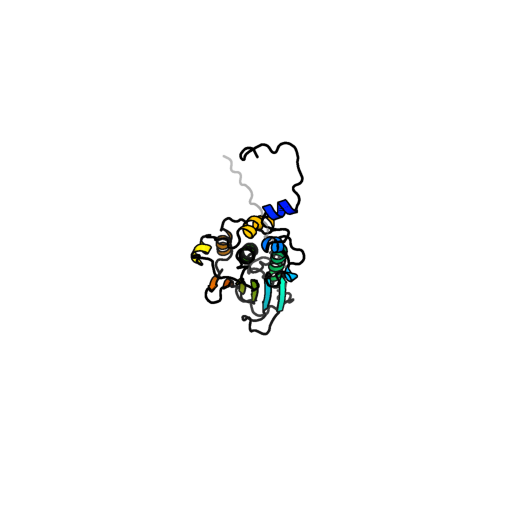 9.981 12.733 -4.401 1.00 93.44 191 PRO A C 1
ATOM 1430 O O . PRO A 1 191 ? 10.880 12.670 -5.242 1.00 93.44 191 PRO A O 1
ATOM 1433 N N . ARG A 1 192 ? 10.149 12.227 -3.173 1.00 91.81 192 ARG A N 1
ATOM 1434 C CA . ARG A 1 192 ? 11.377 11.550 -2.739 1.00 91.81 192 ARG A CA 1
ATOM 1435 C C . ARG A 1 192 ? 11.587 10.234 -3.480 1.00 91.81 192 ARG A C 1
ATOM 1437 O O . ARG A 1 192 ? 12.710 9.964 -3.897 1.00 91.81 192 ARG A O 1
ATOM 1444 N N . SER A 1 193 ? 10.527 9.451 -3.664 1.00 93.88 193 SER A N 1
ATOM 1445 C CA . SER A 1 193 ? 10.576 8.190 -4.411 1.00 93.88 193 SER A CA 1
ATOM 1446 C C . SER A 1 193 ? 10.966 8.422 -5.870 1.00 93.88 193 SER A C 1
ATOM 1448 O O . SER A 1 193 ? 11.833 7.718 -6.371 1.00 93.88 193 SER A O 1
ATOM 1450 N N . LEU A 1 194 ? 10.422 9.461 -6.514 1.00 93.88 194 LEU A N 1
ATOM 1451 C CA . LEU A 1 194 ? 10.793 9.878 -7.874 1.00 93.88 194 LEU A CA 1
ATOM 1452 C C . LEU A 1 194 ? 12.257 10.319 -7.970 1.00 93.88 194 LEU A C 1
ATOM 1454 O O . LEU A 1 194 ? 12.947 9.977 -8.922 1.00 93.88 194 LEU A O 1
ATOM 1458 N N . ARG A 1 195 ? 12.765 11.044 -6.967 1.00 92.88 195 ARG A N 1
ATOM 1459 C CA . ARG A 1 195 ? 14.181 11.438 -6.923 1.00 92.88 195 ARG A CA 1
ATOM 1460 C C . ARG A 1 195 ? 15.113 10.236 -6.756 1.00 92.88 195 ARG A C 1
ATOM 1462 O O . ARG A 1 195 ? 16.170 10.192 -7.375 1.00 92.88 195 ARG A O 1
ATOM 1469 N N . LEU A 1 196 ? 14.748 9.291 -5.890 1.00 90.12 196 LEU A N 1
ATOM 1470 C CA . LEU A 1 196 ? 15.526 8.073 -5.642 1.00 90.12 196 LEU A CA 1
ATOM 1471 C C . LEU A 1 196 ? 15.429 7.076 -6.802 1.00 90.12 196 LEU A C 1
ATOM 1473 O O . LEU A 1 196 ? 16.354 6.297 -7.022 1.00 90.12 196 LEU A O 1
ATOM 1477 N N . PHE A 1 197 ? 14.311 7.099 -7.525 1.00 91.00 197 PHE A N 1
ATOM 1478 C CA . PHE A 1 197 ? 14.021 6.211 -8.634 1.00 91.00 197 PHE A CA 1
ATOM 1479 C C . PHE A 1 197 ? 13.374 6.989 -9.798 1.00 91.00 197 PHE A C 1
ATOM 1481 O O . PHE A 1 197 ? 12.151 6.987 -9.937 1.00 91.00 197 PHE A O 1
ATOM 1488 N N . PRO A 1 198 ? 14.171 7.651 -10.661 1.00 89.19 198 PRO A N 1
ATOM 1489 C CA . PRO A 1 198 ? 13.639 8.497 -11.738 1.00 89.19 198 PRO A CA 1
ATOM 1490 C C . PRO A 1 198 ? 12.747 7.768 -12.752 1.00 89.19 198 PRO A C 1
ATOM 1492 O O . PRO A 1 198 ? 11.876 8.384 -13.353 1.00 89.19 198 PRO A O 1
ATOM 1495 N N . GLY A 1 199 ? 12.933 6.454 -12.921 1.00 89.12 199 GLY A N 1
ATOM 1496 C CA . GLY A 1 199 ? 12.104 5.609 -13.789 1.00 89.12 199 GLY A CA 1
ATOM 1497 C C . GLY A 1 199 ? 10.770 5.169 -13.175 1.00 89.12 199 GLY A C 1
ATOM 1498 O O . GLY A 1 199 ? 10.140 4.263 -13.711 1.00 89.12 199 GLY A O 1
ATOM 1499 N N . LEU A 1 200 ? 10.369 5.732 -12.030 1.00 93.75 200 LEU A N 1
ATOM 1500 C CA . LEU A 1 200 ? 9.130 5.381 -11.338 1.00 93.75 200 LEU A CA 1
ATOM 1501 C C . LEU A 1 200 ? 7.915 5.811 -12.166 1.00 93.75 200 LEU A C 1
ATOM 1503 O O . LEU A 1 200 ? 7.723 6.999 -12.443 1.00 93.75 200 LEU A O 1
ATOM 1507 N N . ASP A 1 201 ? 7.068 4.844 -12.497 1.00 96.25 201 ASP A N 1
ATOM 1508 C CA . ASP A 1 201 ? 5.825 5.067 -13.226 1.00 96.25 201 ASP A CA 1
ATOM 1509 C C . ASP A 1 201 ? 4.624 5.011 -12.270 1.00 96.25 201 ASP A C 1
ATOM 1511 O O . ASP A 1 201 ? 4.554 4.165 -11.372 1.00 96.25 201 ASP A O 1
ATOM 1515 N N . LEU A 1 202 ? 3.701 5.956 -12.441 1.00 97.31 202 LEU A N 1
ATOM 1516 C CA . LEU A 1 202 ? 2.541 6.187 -11.582 1.00 97.31 202 LEU A CA 1
ATOM 1517 C C . LEU A 1 202 ? 1.301 6.225 -12.473 1.00 97.31 202 LEU A C 1
ATOM 1519 O O . LEU A 1 202 ? 1.149 7.147 -13.273 1.00 97.31 202 LEU A O 1
ATOM 1523 N N . VAL A 1 203 ? 0.416 5.245 -12.313 1.00 97.25 203 VAL A N 1
ATOM 1524 C CA . VAL A 1 203 ? -0.751 5.044 -13.178 1.00 97.25 203 VAL A CA 1
ATOM 1525 C C . VAL A 1 203 ? -2.025 5.085 -12.339 1.00 97.25 203 VAL A C 1
ATOM 1527 O O . VAL A 1 203 ? -2.226 4.241 -11.465 1.00 97.25 203 VAL A O 1
ATOM 1530 N N . ASP A 1 204 ? -2.892 6.057 -12.619 1.00 97.06 204 ASP A N 1
ATOM 1531 C CA . ASP A 1 204 ? -4.232 6.173 -12.035 1.00 97.06 204 ASP A CA 1
ATOM 1532 C C . ASP A 1 204 ? -5.275 5.602 -13.008 1.00 97.06 204 ASP A C 1
ATOM 1534 O O . ASP A 1 204 ? -5.674 6.267 -13.962 1.00 97.06 204 ASP A O 1
ATOM 1538 N N . ASP A 1 205 ? -5.689 4.355 -12.789 1.00 95.69 205 ASP A N 1
ATOM 1539 C CA . ASP A 1 205 ? -6.708 3.676 -13.592 1.00 95.69 205 ASP A CA 1
ATOM 1540 C C . ASP A 1 205 ? -8.083 3.888 -12.943 1.00 95.69 205 ASP A C 1
ATOM 1542 O O . ASP A 1 205 ? -8.471 3.198 -11.994 1.00 95.69 205 ASP A O 1
ATOM 1546 N N . ARG A 1 206 ? -8.801 4.904 -13.430 1.00 93.75 206 ARG A N 1
ATOM 1547 C CA . ARG A 1 206 ? -10.106 5.312 -12.889 1.00 93.75 206 ARG A CA 1
ATOM 1548 C C . ARG A 1 206 ? -11.227 4.346 -13.244 1.00 93.75 206 ARG A C 1
ATOM 1550 O O . ARG A 1 206 ? -12.121 4.151 -12.427 1.00 93.75 206 ARG A O 1
ATOM 1557 N N . GLU A 1 207 ? -11.165 3.714 -14.413 1.00 93.69 207 GLU A N 1
ATOM 1558 C CA . GLU A 1 207 ? -12.172 2.737 -14.841 1.00 93.69 207 GLU A CA 1
ATOM 1559 C C . GLU A 1 207 ? -12.087 1.466 -13.999 1.00 93.69 207 GLU A C 1
ATOM 1561 O O . GLU A 1 207 ? -13.099 0.975 -13.499 1.00 93.69 207 GLU A O 1
ATOM 1566 N N . ALA A 1 208 ? -10.872 0.970 -13.760 1.00 93.25 208 ALA A N 1
ATOM 1567 C CA . ALA A 1 208 ? -10.664 -0.192 -12.906 1.00 93.25 208 ALA A CA 1
ATOM 1568 C C . ALA A 1 208 ? -10.577 0.149 -11.405 1.00 93.25 208 ALA A C 1
ATOM 1570 O O . ALA A 1 208 ? -10.284 -0.742 -10.602 1.00 93.25 208 ALA A O 1
ATOM 1571 N N . ASN A 1 209 ? -10.797 1.418 -11.034 1.00 95.06 209 ASN A N 1
ATOM 1572 C CA . ASN A 1 209 ? -10.702 1.962 -9.677 1.00 95.06 209 ASN A CA 1
ATOM 1573 C C . ASN A 1 209 ? -9.440 1.488 -8.930 1.00 95.06 209 ASN A C 1
ATOM 1575 O O . ASN A 1 209 ? -9.508 0.866 -7.861 1.00 95.06 209 ASN A O 1
ATOM 1579 N N . ARG A 1 210 ? -8.269 1.725 -9.526 1.00 96.50 210 ARG A N 1
ATOM 1580 C CA . ARG A 1 210 ? -6.989 1.191 -9.053 1.00 96.50 210 ARG A CA 1
ATOM 1581 C C . ARG A 1 210 ? -5.852 2.164 -9.322 1.00 96.50 210 ARG A C 1
ATOM 1583 O O . ARG A 1 210 ? -5.671 2.637 -10.438 1.00 96.50 210 ARG A O 1
ATOM 1590 N N . PHE A 1 211 ? -5.000 2.358 -8.325 1.00 97.50 211 PHE A N 1
ATOM 1591 C CA . PHE A 1 211 ? -3.752 3.090 -8.486 1.00 97.50 211 PHE A CA 1
ATOM 1592 C C . PHE A 1 211 ? -2.571 2.119 -8.536 1.00 97.50 211 PHE A C 1
ATOM 1594 O O . PHE A 1 211 ? -2.437 1.255 -7.667 1.00 97.50 211 PHE A O 1
ATOM 1601 N N . THR A 1 212 ? -1.714 2.241 -9.546 1.00 98.25 212 THR A N 1
ATOM 1602 C CA . THR A 1 212 ? -0.564 1.351 -9.747 1.00 98.25 212 THR A CA 1
ATOM 1603 C C . THR A 1 212 ? 0.734 2.138 -9.766 1.00 98.25 212 THR A C 1
ATOM 1605 O O . THR A 1 212 ? 0.880 3.107 -10.504 1.00 98.25 212 THR A O 1
ATOM 1608 N N . VAL A 1 213 ? 1.704 1.673 -8.988 1.00 97.88 213 VAL A N 1
ATOM 1609 C CA . VAL A 1 213 ? 3.085 2.144 -9.033 1.00 97.88 213 VAL A CA 1
ATOM 1610 C C . VAL A 1 213 ? 3.946 1.060 -9.655 1.00 97.88 213 VAL A C 1
ATOM 1612 O O . VAL A 1 213 ? 3.909 -0.082 -9.194 1.00 97.88 213 VAL A O 1
ATOM 1615 N N . ARG A 1 214 ? 4.740 1.401 -10.669 1.00 96.69 214 ARG A N 1
ATOM 1616 C CA . ARG A 1 214 ? 5.666 0.467 -11.316 1.00 96.69 214 ARG A CA 1
ATOM 1617 C C . ARG A 1 214 ? 7.100 0.949 -11.158 1.00 96.69 214 ARG A C 1
ATOM 1619 O O . ARG A 1 214 ? 7.410 2.114 -11.391 1.00 96.69 214 ARG A O 1
ATOM 1626 N N . LEU A 1 215 ? 7.978 0.024 -10.793 1.00 94.25 215 LEU A N 1
ATOM 1627 C CA . LEU A 1 215 ? 9.420 0.207 -10.713 1.00 94.25 215 LEU A CA 1
ATOM 1628 C C . LEU A 1 215 ? 10.068 -0.699 -11.770 1.00 94.25 215 LEU A C 1
ATOM 1630 O O . LEU A 1 215 ? 10.375 -1.858 -11.462 1.00 94.25 215 LEU A O 1
ATOM 1634 N N . PRO A 1 216 ? 10.234 -0.220 -13.019 1.00 90.88 216 PRO A N 1
ATOM 1635 C CA . PRO A 1 216 ? 10.938 -0.947 -14.068 1.00 90.88 216 PRO A CA 1
ATOM 1636 C C . PRO A 1 216 ? 12.368 -1.276 -13.656 1.00 90.88 216 PRO A C 1
ATOM 1638 O O . PRO A 1 216 ? 13.030 -0.503 -12.980 1.00 90.88 216 PRO A O 1
ATOM 1641 N N . ARG A 1 217 ? 12.886 -2.417 -14.077 1.00 83.31 217 ARG A N 1
ATOM 1642 C CA . ARG A 1 217 ? 14.242 -2.879 -13.793 1.00 83.31 217 ARG A CA 1
ATOM 1643 C C . ARG A 1 217 ? 14.867 -3.342 -15.102 1.00 83.31 217 ARG A C 1
ATOM 1645 O O . ARG A 1 217 ? 14.194 -3.988 -15.901 1.00 83.31 217 ARG A O 1
ATOM 1652 N N . PRO A 1 218 ? 16.167 -3.091 -15.320 1.00 69.69 218 PRO A N 1
ATOM 1653 C CA . PRO A 1 218 ? 16.835 -3.689 -16.462 1.00 69.69 218 PRO A CA 1
ATOM 1654 C C . PRO A 1 218 ? 16.763 -5.220 -16.337 1.00 69.69 218 PRO A C 1
ATOM 1656 O O . PRO A 1 218 ? 16.895 -5.729 -15.208 1.00 69.69 218 PRO A O 1
ATOM 1659 N N . PRO A 1 219 ? 16.526 -5.943 -17.449 1.00 60.81 219 PRO A N 1
ATOM 1660 C CA . PRO A 1 219 ? 16.444 -7.396 -17.444 1.00 60.81 219 PRO A CA 1
ATOM 1661 C C . PRO A 1 219 ? 17.727 -7.996 -16.867 1.00 60.81 219 PRO A C 1
ATOM 1663 O O . PRO A 1 219 ? 18.817 -7.436 -17.000 1.00 60.81 219 PRO A O 1
ATOM 1666 N N . LEU A 1 220 ? 17.592 -9.128 -16.175 1.00 55.88 220 LEU A N 1
ATOM 1667 C CA . LEU A 1 220 ? 18.756 -9.903 -15.755 1.00 55.88 220 LEU A CA 1
ATOM 1668 C C . LEU A 1 220 ? 19.502 -10.341 -17.020 1.00 55.88 220 LEU A C 1
ATOM 1670 O O . LEU A 1 220 ? 18.870 -10.817 -17.963 1.00 55.88 220 LEU A O 1
ATOM 1674 N N . ALA A 1 221 ? 20.828 -10.181 -17.045 1.00 49.94 221 ALA A N 1
ATOM 1675 C CA . ALA A 1 221 ? 21.638 -10.866 -18.045 1.00 49.94 221 ALA A CA 1
ATOM 1676 C C . ALA A 1 221 ? 21.282 -12.361 -17.979 1.00 49.94 221 ALA A C 1
ATOM 1678 O O . ALA A 1 221 ? 21.174 -12.921 -16.883 1.00 49.94 221 ALA A O 1
ATOM 1679 N N . SER A 1 222 ? 20.996 -12.962 -19.132 1.00 37.72 222 SER A N 1
ATOM 1680 C CA . SER A 1 222 ? 20.498 -14.334 -19.258 1.00 37.72 222 SER A CA 1
ATOM 1681 C C . SER A 1 222 ? 21.340 -15.311 -18.430 1.00 37.72 222 SER A C 1
ATOM 1683 O O . SER A 1 222 ? 22.550 -15.375 -18.632 1.00 37.72 222 SER A O 1
ATOM 1685 N N . GLY A 1 223 ? 20.706 -16.054 -17.513 1.00 42.38 223 GLY A N 1
ATOM 1686 C CA . GLY A 1 223 ? 21.359 -17.119 -16.736 1.00 42.38 223 GLY A CA 1
ATOM 1687 C C . GLY A 1 223 ? 21.080 -17.138 -15.230 1.00 42.38 223 GLY A C 1
ATOM 1688 O O . GLY A 1 223 ? 21.448 -18.099 -14.574 1.00 42.38 223 GLY A O 1
ATOM 1689 N N . TRP A 1 224 ? 20.418 -16.129 -14.654 1.00 40.44 224 TRP A N 1
ATOM 1690 C CA . TRP A 1 224 ? 20.147 -16.127 -13.209 1.00 40.44 224 TRP A CA 1
ATOM 1691 C C . TRP A 1 224 ? 19.056 -17.128 -12.809 1.00 40.44 224 TRP A C 1
ATOM 1693 O O . TRP A 1 224 ? 17.872 -16.900 -13.066 1.00 40.44 224 TRP A O 1
ATOM 1703 N N . VAL A 1 225 ? 19.455 -18.189 -12.105 1.00 45.47 225 VAL A N 1
ATOM 1704 C CA . VAL A 1 225 ? 18.565 -19.125 -11.403 1.00 45.47 225 VAL A CA 1
ATOM 1705 C C . VAL A 1 225 ? 18.619 -18.837 -9.897 1.00 45.47 225 VAL A C 1
ATOM 1707 O O . VAL A 1 225 ? 19.669 -18.517 -9.340 1.00 45.47 225 VAL A O 1
ATOM 1710 N N . LYS A 1 226 ? 17.472 -18.910 -9.210 1.00 40.97 226 LYS A N 1
ATOM 1711 C CA . LYS A 1 226 ? 17.390 -18.742 -7.749 1.00 40.97 226 LYS A CA 1
ATOM 1712 C C . LYS A 1 226 ? 18.264 -19.809 -7.071 1.00 40.97 226 LYS A C 1
ATOM 1714 O O . LYS A 1 226 ? 17.936 -20.986 -7.143 1.00 40.97 226 LYS A O 1
ATOM 1719 N N . GLY A 1 227 ? 19.350 -19.387 -6.419 1.00 43.56 227 GLY A N 1
ATOM 1720 C CA . GLY A 1 227 ? 20.315 -20.280 -5.761 1.00 43.56 227 GLY A CA 1
ATOM 1721 C C . GLY A 1 227 ? 21.617 -20.523 -6.531 1.00 43.56 227 GLY A C 1
ATOM 1722 O O . GLY A 1 227 ? 22.465 -21.248 -6.025 1.00 43.56 227 GLY A O 1
ATOM 1723 N N . ASP A 1 228 ? 21.800 -19.914 -7.704 1.00 37.41 228 ASP A N 1
ATOM 1724 C CA . ASP A 1 228 ? 23.043 -20.024 -8.468 1.00 37.41 228 ASP A CA 1
ATOM 1725 C C . ASP A 1 228 ? 24.102 -19.054 -7.902 1.00 37.41 228 ASP A C 1
ATOM 1727 O O . ASP A 1 228 ? 23.880 -17.832 -7.913 1.00 37.41 228 ASP A O 1
ATOM 1731 N N . PRO A 1 229 ? 25.235 -19.535 -7.353 1.00 38.06 229 PRO A N 1
ATOM 1732 C CA . PRO A 1 229 ? 26.370 -18.672 -7.085 1.00 38.06 229 PRO A CA 1
ATOM 1733 C C . PRO A 1 229 ? 26.886 -18.245 -8.458 1.00 38.06 229 PRO A C 1
ATOM 1735 O O . PRO A 1 229 ? 27.532 -19.031 -9.142 1.00 38.06 229 PRO A O 1
ATOM 1738 N N . GLY A 1 230 ? 26.517 -17.035 -8.893 1.00 43.25 230 GLY A N 1
ATOM 1739 C CA . GLY A 1 230 ? 26.855 -16.519 -10.222 1.00 43.25 230 GLY A CA 1
ATOM 1740 C C . GLY A 1 230 ? 28.320 -16.776 -10.606 1.00 43.25 230 GLY A C 1
ATOM 1741 O O . GLY A 1 230 ? 29.160 -16.966 -9.725 1.00 43.25 230 GLY A O 1
ATOM 1742 N N . PRO A 1 231 ? 28.647 -16.775 -11.910 1.00 37.56 231 PRO A N 1
ATOM 1743 C CA . PRO A 1 231 ? 29.878 -17.356 -12.433 1.00 37.56 231 PRO A CA 1
ATOM 1744 C C . PRO A 1 231 ? 31.094 -16.899 -11.629 1.00 37.56 231 PRO A C 1
ATOM 1746 O O . PRO A 1 231 ? 31.423 -15.708 -11.595 1.00 37.56 231 PRO A O 1
ATOM 1749 N N . VAL A 1 232 ? 31.745 -17.863 -10.973 1.00 39.41 232 VAL A N 1
ATOM 1750 C CA . VAL A 1 232 ? 33.013 -17.660 -10.279 1.00 39.41 232 VAL A CA 1
ATOM 1751 C C . VAL A 1 232 ? 34.010 -17.227 -11.345 1.00 39.41 232 VAL A C 1
ATOM 1753 O O . VAL A 1 232 ? 34.480 -18.036 -12.140 1.00 39.41 232 VAL A O 1
ATOM 1756 N N . ARG A 1 233 ? 34.295 -15.925 -11.425 1.00 45.16 233 ARG A N 1
ATOM 1757 C CA . ARG A 1 233 ? 35.426 -15.453 -12.220 1.00 45.16 233 ARG A CA 1
ATOM 1758 C C . ARG A 1 233 ? 36.681 -16.014 -11.567 1.00 45.16 233 ARG A C 1
ATOM 1760 O O . ARG A 1 233 ? 36.923 -15.730 -10.395 1.00 45.16 233 ARG A O 1
ATOM 1767 N N . GLU A 1 234 ? 37.436 -16.813 -12.319 1.00 34.69 234 GLU A N 1
ATOM 1768 C CA . GLU A 1 234 ? 38.759 -17.278 -11.909 1.00 34.69 234 GLU A CA 1
ATOM 1769 C C . GLU A 1 234 ? 39.563 -16.096 -11.368 1.00 34.69 234 GLU A C 1
ATOM 1771 O O . GLU A 1 234 ? 39.600 -15.013 -11.964 1.00 34.69 234 GLU A O 1
ATOM 1776 N N . ALA A 1 235 ? 40.155 -16.296 -10.190 1.00 37.44 235 ALA A N 1
ATOM 1777 C CA . ALA A 1 235 ? 41.022 -15.308 -9.579 1.00 37.44 235 ALA A CA 1
ATOM 1778 C C . ALA A 1 235 ? 42.121 -14.916 -10.583 1.00 37.44 235 ALA A C 1
ATOM 1780 O O . ALA A 1 235 ? 42.659 -15.795 -11.262 1.00 37.44 235 ALA A O 1
ATOM 1781 N N . PRO A 1 236 ? 42.479 -13.623 -10.697 1.00 41.19 236 PRO A N 1
ATOM 1782 C CA . PRO A 1 236 ? 43.613 -13.240 -11.522 1.00 41.19 236 PRO A CA 1
ATOM 1783 C C . PRO A 1 236 ? 44.850 -14.007 -11.042 1.00 41.19 236 PRO A C 1
ATOM 1785 O O . PRO A 1 236 ? 45.088 -14.108 -9.836 1.00 41.19 236 PRO A O 1
ATOM 1788 N N . ALA A 1 237 ? 45.596 -14.571 -11.997 1.00 47.38 237 ALA A N 1
ATOM 1789 C CA . ALA A 1 237 ? 46.794 -15.360 -11.735 1.00 47.38 237 ALA A CA 1
ATOM 1790 C C . ALA A 1 237 ? 47.704 -14.642 -10.719 1.00 47.38 237 ALA A C 1
ATOM 1792 O O . ALA A 1 237 ? 47.875 -13.420 -10.816 1.00 47.38 237 ALA A O 1
ATOM 1793 N N . PRO A 1 238 ? 48.275 -15.362 -9.735 1.00 40.50 238 PRO A N 1
ATOM 1794 C CA . PRO A 1 238 ? 49.104 -14.738 -8.720 1.00 40.50 238 PRO A CA 1
ATOM 1795 C C . PRO A 1 238 ? 50.282 -14.040 -9.399 1.00 40.50 238 PRO A C 1
ATOM 1797 O O . PRO A 1 238 ? 50.947 -14.623 -10.251 1.00 40.50 238 PRO A O 1
ATOM 1800 N N . TYR A 1 239 ? 50.461 -12.769 -9.030 1.00 44.47 239 TYR A N 1
ATOM 1801 C CA . TYR A 1 239 ? 51.585 -11.883 -9.322 1.00 44.47 239 TYR A CA 1
ATOM 1802 C C . TYR A 1 239 ? 52.743 -12.534 -10.094 1.00 44.47 239 TYR A C 1
ATOM 1804 O O . TYR A 1 239 ? 53.496 -13.344 -9.552 1.00 44.47 239 TYR A O 1
ATOM 1812 N N . GLY A 1 240 ? 52.934 -12.098 -11.343 1.00 55.19 240 GLY A N 1
ATOM 1813 C CA . GLY A 1 240 ? 54.199 -12.297 -12.046 1.00 55.19 240 GLY A CA 1
ATOM 1814 C C . GLY A 1 240 ? 55.379 -11.739 -11.232 1.00 55.19 240 GLY A C 1
ATOM 1815 O O . GLY A 1 240 ? 55.184 -10.865 -10.378 1.00 55.19 240 GLY A O 1
ATOM 1816 N N . PRO A 1 241 ? 56.602 -12.249 -11.459 1.00 56.44 241 PRO A N 1
ATOM 1817 C CA . PRO A 1 241 ? 57.762 -11.916 -10.640 1.00 56.44 241 PRO A CA 1
ATOM 1818 C C . PRO A 1 241 ? 58.018 -10.399 -10.624 1.00 56.44 241 PRO A C 1
ATOM 1820 O O . PRO A 1 241 ? 57.815 -9.728 -11.640 1.00 56.44 241 PRO A O 1
ATOM 1823 N N . PRO A 1 242 ? 58.456 -9.838 -9.481 1.00 49.59 242 PRO A N 1
ATOM 1824 C CA . PRO A 1 242 ? 58.645 -8.401 -9.342 1.00 49.59 242 PRO A CA 1
ATOM 1825 C C . PRO A 1 242 ? 59.705 -7.884 -10.329 1.00 49.59 242 PRO A C 1
ATOM 1827 O O . PRO A 1 242 ? 60.674 -8.592 -10.620 1.00 49.59 242 PRO A O 1
ATOM 1830 N N . PRO A 1 243 ? 59.560 -6.641 -10.827 1.00 53.50 243 PRO A N 1
ATOM 1831 C CA . PRO A 1 243 ? 60.501 -6.074 -11.782 1.00 53.50 243 PRO A CA 1
ATOM 1832 C C . PRO A 1 243 ? 61.911 -5.954 -11.173 1.00 53.50 243 PRO A C 1
ATOM 1834 O O . PRO A 1 243 ? 62.054 -5.707 -9.968 1.00 53.50 243 PRO A O 1
ATOM 1837 N N . PRO A 1 244 ? 62.973 -6.112 -11.986 1.00 52.66 244 PRO A N 1
ATOM 1838 C CA . PRO A 1 244 ? 64.344 -6.087 -11.497 1.00 52.66 244 PRO A CA 1
ATOM 1839 C C . PRO A 1 244 ? 64.698 -4.717 -10.907 1.00 52.66 244 PRO A C 1
ATOM 1841 O O . PRO A 1 244 ? 64.423 -3.667 -11.488 1.00 52.66 244 PRO A O 1
ATOM 1844 N N . ARG A 1 245 ? 65.338 -4.735 -9.730 1.00 46.59 245 ARG A N 1
ATOM 1845 C CA . ARG A 1 245 ? 65.789 -3.532 -9.017 1.00 46.59 245 ARG A CA 1
ATOM 1846 C C . ARG A 1 245 ? 66.767 -2.735 -9.884 1.00 46.59 245 ARG A C 1
ATOM 1848 O O . ARG A 1 245 ? 67.846 -3.222 -10.217 1.00 46.59 245 ARG A O 1
ATOM 1855 N N . SER A 1 246 ? 66.422 -1.485 -10.187 1.00 51.50 246 SER A N 1
ATOM 1856 C CA . SER A 1 246 ? 67.321 -0.536 -10.845 1.00 51.50 246 SER A CA 1
ATOM 1857 C C . SER A 1 246 ? 68.585 -0.326 -10.002 1.00 51.50 246 SER A C 1
ATOM 1859 O O . SER A 1 246 ? 68.505 0.097 -8.844 1.00 51.50 246 SER A O 1
ATOM 1861 N N . ARG A 1 247 ? 69.758 -0.608 -10.584 1.00 46.38 247 ARG A N 1
ATOM 1862 C CA . ARG A 1 247 ? 71.072 -0.277 -10.011 1.00 46.38 247 ARG A CA 1
ATOM 1863 C C . ARG A 1 247 ? 71.114 1.218 -9.673 1.00 46.38 247 ARG A C 1
ATOM 1865 O O . ARG A 1 247 ? 70.998 2.053 -10.565 1.00 46.38 247 ARG A O 1
ATOM 1872 N N . ARG A 1 248 ? 71.304 1.549 -8.392 1.00 46.00 248 ARG A N 1
ATOM 1873 C CA . ARG A 1 248 ? 71.654 2.909 -7.956 1.00 46.00 248 ARG A CA 1
ATOM 1874 C C . ARG A 1 248 ? 72.955 3.322 -8.649 1.00 46.00 248 ARG A C 1
ATOM 1876 O O . ARG A 1 248 ? 73.960 2.628 -8.511 1.00 46.00 248 ARG A O 1
ATOM 1883 N N . GLN A 1 249 ? 72.928 4.431 -9.382 1.00 49.50 249 GLN A N 1
ATOM 1884 C CA . GLN A 1 249 ? 74.146 5.093 -9.849 1.00 49.50 249 GLN A CA 1
ATOM 1885 C C . GLN A 1 249 ? 74.875 5.718 -8.645 1.00 49.50 249 GLN A C 1
ATOM 1887 O O . GLN A 1 249 ? 74.208 6.251 -7.753 1.00 49.50 249 GLN A O 1
ATOM 1892 N N . PRO A 1 250 ? 76.215 5.648 -8.573 1.00 46.06 250 PRO A N 1
ATOM 1893 C CA . PRO A 1 250 ? 76.972 6.326 -7.529 1.00 46.06 250 PRO A CA 1
ATOM 1894 C C . PRO A 1 250 ? 76.982 7.844 -7.761 1.00 46.06 250 PRO A C 1
ATOM 1896 O O . PRO A 1 250 ? 77.043 8.316 -8.894 1.00 46.06 250 PRO A O 1
ATOM 1899 N N . ALA A 1 251 ? 76.913 8.598 -6.664 1.00 51.62 251 ALA A N 1
ATOM 1900 C CA . ALA A 1 251 ? 76.943 10.054 -6.649 1.00 51.62 251 ALA A CA 1
ATOM 1901 C C . ALA A 1 251 ? 78.308 10.603 -7.104 1.00 51.62 251 ALA A C 1
ATOM 1903 O O . ALA A 1 251 ? 79.356 10.138 -6.657 1.00 51.62 251 ALA A O 1
ATOM 1904 N N . SER A 1 252 ? 78.280 11.621 -7.965 1.00 51.31 252 SER A N 1
ATOM 1905 C CA . SER A 1 252 ? 79.460 12.352 -8.437 1.00 51.31 252 SER A CA 1
ATOM 1906 C C . SER A 1 252 ? 80.095 13.197 -7.313 1.00 51.31 252 SER A C 1
ATOM 1908 O O . SER A 1 252 ? 79.353 13.789 -6.523 1.00 51.31 252 SER A O 1
ATOM 1910 N N . PRO A 1 253 ? 81.436 13.321 -7.225 1.00 52.59 253 PRO A N 1
ATOM 1911 C CA . PRO A 1 253 ? 82.090 14.075 -6.156 1.00 52.59 253 PRO A CA 1
ATOM 1912 C C . PRO A 1 253 ? 82.015 15.593 -6.371 1.00 52.59 253 PRO A C 1
ATOM 1914 O O . PRO A 1 253 ? 82.127 16.093 -7.488 1.00 52.59 253 PRO A O 1
ATOM 1917 N N . GLN A 1 254 ? 81.878 16.319 -5.260 1.00 52.12 254 GLN A N 1
ATOM 1918 C CA . GLN A 1 254 ? 81.899 17.778 -5.174 1.00 52.12 254 GLN A CA 1
ATOM 1919 C C . GLN A 1 254 ? 83.267 18.359 -5.565 1.00 52.12 254 GLN A C 1
ATOM 1921 O O . GLN A 1 254 ? 84.283 18.050 -4.940 1.00 52.12 254 GLN A O 1
ATOM 1926 N N . THR A 1 255 ? 83.281 19.301 -6.510 1.00 52.66 255 THR A N 1
ATOM 1927 C CA . THR A 1 255 ? 84.463 20.123 -6.799 1.00 52.66 255 THR A CA 1
ATOM 1928 C C . THR A 1 255 ? 84.370 21.449 -6.049 1.00 52.66 255 THR A C 1
ATOM 1930 O O . THR A 1 255 ? 83.651 22.366 -6.438 1.00 52.66 255 THR A O 1
ATOM 1933 N N . ARG A 1 256 ? 85.147 21.554 -4.968 1.00 46.84 256 ARG A N 1
ATOM 1934 C CA . ARG A 1 256 ? 85.551 22.814 -4.327 1.00 46.84 256 ARG A CA 1
ATOM 1935 C C . ARG A 1 256 ? 86.244 23.711 -5.363 1.00 46.84 256 ARG A C 1
ATOM 1937 O O . ARG A 1 256 ? 87.282 23.324 -5.896 1.00 46.84 256 ARG A O 1
ATOM 1944 N N . ARG A 1 257 ? 85.773 24.944 -5.562 1.00 46.81 257 ARG A N 1
ATOM 1945 C CA . ARG A 1 257 ? 86.628 26.041 -6.044 1.00 46.81 257 ARG A CA 1
ATOM 1946 C C . ARG A 1 257 ? 86.554 27.218 -5.082 1.00 46.81 257 ARG A C 1
ATOM 1948 O O . ARG A 1 257 ? 85.506 27.811 -4.874 1.00 46.81 257 ARG A O 1
ATOM 1955 N N . ARG A 1 258 ? 87.714 27.487 -4.481 1.00 45.19 258 ARG A N 1
ATOM 1956 C CA . ARG A 1 258 ? 88.066 28.714 -3.774 1.00 45.19 258 ARG A CA 1
ATOM 1957 C C . ARG A 1 258 ? 88.221 29.843 -4.795 1.00 45.19 258 ARG A C 1
ATOM 1959 O O . ARG A 1 258 ? 88.958 29.648 -5.763 1.00 45.19 258 ARG A O 1
ATOM 1966 N N . ARG A 1 259 ? 87.628 30.998 -4.522 1.00 47.97 259 ARG A N 1
ATOM 1967 C CA . ARG A 1 259 ? 88.287 32.309 -4.425 1.00 47.97 259 ARG A CA 1
ATOM 1968 C C . ARG A 1 259 ? 87.288 33.307 -3.866 1.00 47.97 259 ARG A C 1
ATOM 1970 O O . ARG A 1 259 ? 86.107 33.196 -4.249 1.00 47.97 259 ARG A O 1
#

Radius of gyration: 28.59 Å; chains: 1; bounding box: 108×53×60 Å

Secondary structure (DSSP, 8-state):
--SSSS---S------HHHHHHHTTSEETTEE-HHHHHHH-S-HHHH-TTSSEEEEEESSSSTTSS-EEEEEEE-SSHHHHHHHHHHHHHHHSPP---TT--TTS-PPPSS-HHHHHHHHHHHHHSS-TTS---EEEEE-SSEEEEEEEB---TT--HHHHHTT----S-HHHHHHHHHHSS--SSS-HHHHHHHH-TT-EEEEETTTTEEEEEEE-PPPPTT--TT-----PPPPPP-PPPPPPPPPPPPPPP-----

Sequence (259 aa):
MRKFGAPLATSVAVVPPERLTEALGLTRRGALTLAGLLLLGRNVPRFAPLCKVQAVAFAGRSVADDGCLDRQECEGTLGEQFLATMAFPKRNLPHRPDPGAGFNQPGRAGLPLEALSELVVNALMHRDYLVSASVKVFLFPDRLEIQSPGSLPNSLTVDNIRVGVSVPRNSILLSHAQFILPYSGLGTGIPRSLRLFPGLDLVDDREANRFTVRLPRPPLASGWVKGDPGPVREAPAPYGPPPPRSRRQPASPQTRRRR

Foldseek 3Di:
DVPDDDDPPDDPPVDPVQNVCVVLVQDDPRHGDLLVCQAPNPCNCVVQVQLWEKEWEAAADDPPDPGTPDIDIQDGHLLSRLVRVLVVLVQVQDQAQDPVDPPPDRRPSQADSLLVQLVSLCLNQQADSVDSHHFYWYHYLFKIKTKGAAFDPDPDDPVCLLVQDDDGPDVSNVVCCVVRGVDDSRSCNNVVSCVRQVPWDWDGDVVRRMIMIMRTHDHDDPDDDVPDPPDDDPDPDPDDDDDDDDDDDDDDDDDDDDD

pLDDT: mean 79.4, std 20.42, range [34.69, 98.56]